Protein AF-A0AAE3JHX5-F1 (afdb_monomer)

Foldseek 3Di:
DPVVVVVVVVVVVVVVVVVVVVVVVPDPPPPPPPVPVVPPPDDVLLVLLVLVLVCLVVLNQQLGADADPVQKGKHQAAFQAELQPRHGDAFVLRRQVVSVCVVLVHPFSYKYAQVSLVVLVKGFAPPFDWRWDWDQDPVVRDIDITTIGGLVRIDPSVSGDDDDDQAADQLDEQEDQALDQLLSLLSVVLSNNNSYMYMYGPVSSVSNSVNSSVQSVVCVVVVNSCVSVVSRVSSRVNSVVSNVVVVVVVVVVVVLVVLLVVQVVPDFAADPPPRHTDDDPLRVQLSSLCSQVVDPDSFWDFPVSCVVVVKDFAPPDDDFDWDDDPNDTTTTDGPVRIDDDPPCSPSPPPPPPPPPPPVVVVPD

Radius of gyration: 35.7 Å; Cα contacts (8 Å, |Δi|>4): 451; chains: 1; bounding box: 68×38×143 Å

InterPro domains:
  IPR013610 ArdC, N-terminal ssDNA binding domain [PF08401] (45-143)

Organism: NCBI:txid156

pLDDT: mean 74.52, std 21.59, range [28.73, 98.25]

Nearest PDB structures (foldseek):
  6i89-assembly1_A  TM=5.828E-01  e=3.706E-07  Escherich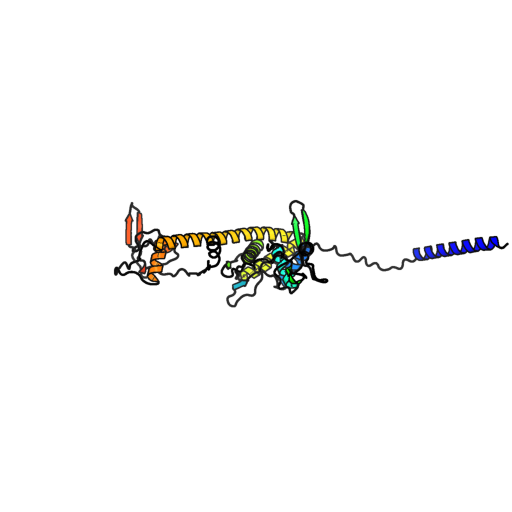ia coli
  6sna-assembly6_K  TM=6.132E-01  e=2.680E-06  Escherichia coli
  6sna-assembly5_J  TM=5.173E-01  e=2.836E-06  Escherichia coli
  7tm6-assembly1_A  TM=2.201E-01  e=2.732E-01  Klebsiella pneumoniae subsp. pneumoniae HS11286
  8umk-assembly1_A  TM=2.034E-01  e=3.287E+00  Zea mays

Structure (mmCIF, N/CA/C/O backbone):
data_AF-A0AAE3JHX5-F1
#
_entry.id   AF-A0AAE3JHX5-F1
#
loop_
_atom_site.group_PDB
_atom_site.id
_atom_site.type_symbol
_atom_site.label_atom_id
_atom_site.label_alt_id
_atom_site.label_comp_id
_atom_site.label_asym_id
_atom_site.label_entity_id
_atom_site.label_seq_id
_atom_site.pdbx_PDB_ins_code
_atom_site.Cartn_x
_atom_site.Cartn_y
_atom_site.Cartn_z
_atom_site.occupancy
_atom_site.B_iso_or_equiv
_atom_site.auth_seq_id
_atom_site.auth_comp_id
_atom_site.auth_asym_id
_atom_site.auth_atom_id
_atom_site.pdbx_PDB_model_num
ATOM 1 N N . MET A 1 1 ? 37.441 6.033 -86.507 1.00 54.47 1 MET A N 1
ATOM 2 C CA . MET A 1 1 ? 36.003 5.704 -86.366 1.00 54.47 1 MET A CA 1
ATOM 3 C C . MET A 1 1 ? 35.659 5.004 -85.044 1.00 54.47 1 MET A C 1
ATOM 5 O O . MET A 1 1 ? 34.507 5.068 -84.647 1.00 54.47 1 MET A O 1
ATOM 9 N N . GLU A 1 2 ? 36.609 4.416 -84.304 1.00 55.25 2 GLU A N 1
ATOM 10 C CA . GLU A 1 2 ? 36.297 3.637 -83.085 1.00 55.25 2 GLU A CA 1
ATOM 11 C C . GLU A 1 2 ? 36.100 4.455 -81.791 1.00 55.25 2 GLU A C 1
ATOM 13 O O . GLU A 1 2 ? 35.325 4.050 -80.929 1.00 55.25 2 GLU A O 1
ATOM 18 N N . GLN A 1 3 ? 36.706 5.642 -81.651 1.00 51.88 3 GLN A N 1
ATOM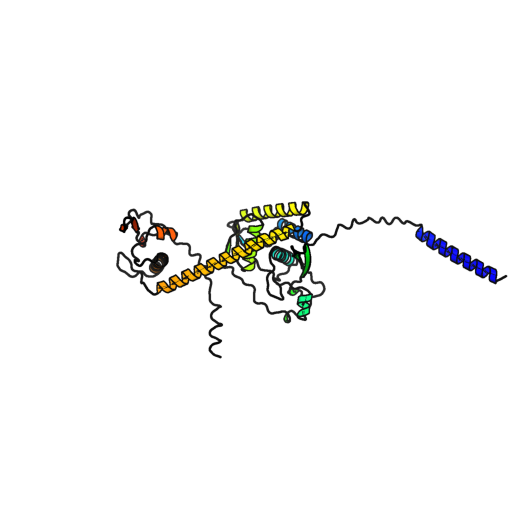 19 C CA . GLN A 1 3 ? 36.529 6.473 -80.442 1.00 51.88 3 GLN A CA 1
ATOM 20 C C . GLN A 1 3 ? 35.147 7.148 -80.349 1.00 51.88 3 GLN A C 1
ATOM 22 O O . GLN A 1 3 ? 34.646 7.378 -79.249 1.00 51.88 3 GLN A O 1
ATOM 27 N N . GLY A 1 4 ? 34.498 7.415 -81.489 1.00 51.00 4 GLY A N 1
ATOM 28 C CA . GLY A 1 4 ? 33.145 7.985 -81.530 1.00 51.00 4 GLY A CA 1
ATOM 29 C C . GLY A 1 4 ? 32.074 7.008 -81.034 1.00 51.00 4 GLY A C 1
ATOM 30 O O . GLY A 1 4 ? 31.177 7.405 -80.295 1.00 51.00 4 GLY A O 1
ATOM 31 N N . ASN A 1 5 ? 32.224 5.716 -81.351 1.00 57.44 5 ASN A N 1
ATOM 32 C CA . ASN A 1 5 ? 31.309 4.669 -80.887 1.00 57.44 5 ASN A CA 1
ATOM 33 C C . ASN A 1 5 ? 31.416 4.423 -79.376 1.00 57.44 5 ASN A C 1
ATOM 35 O O . ASN A 1 5 ? 30.407 4.160 -78.729 1.00 57.44 5 ASN A O 1
ATOM 39 N N . TYR A 1 6 ? 32.608 4.556 -78.786 1.00 64.69 6 TYR A N 1
ATOM 40 C CA . TYR A 1 6 ? 32.783 4.375 -77.343 1.00 64.69 6 TYR A CA 1
ATOM 41 C C . TYR A 1 6 ? 32.082 5.470 -76.524 1.00 64.69 6 TYR A C 1
ATOM 43 O O . TYR A 1 6 ? 31.374 5.174 -75.561 1.00 64.69 6 TYR A O 1
ATOM 51 N N . LEU A 1 7 ? 32.226 6.736 -76.930 1.00 62.69 7 LEU A N 1
ATOM 52 C CA . LEU A 1 7 ? 31.576 7.860 -76.249 1.00 62.69 7 LEU A CA 1
ATOM 53 C C . LEU A 1 7 ? 30.054 7.840 -76.431 1.00 62.69 7 LEU A C 1
ATOM 55 O O . LEU A 1 7 ? 29.326 8.124 -75.481 1.00 62.69 7 LEU A O 1
ATOM 59 N N . PHE A 1 8 ? 29.573 7.439 -77.611 1.00 67.88 8 PHE A N 1
ATOM 60 C CA . PHE A 1 8 ? 28.143 7.287 -77.874 1.00 67.88 8 PHE A CA 1
ATOM 61 C C . PHE A 1 8 ? 27.517 6.173 -77.021 1.00 67.88 8 PHE A C 1
ATOM 63 O O . PHE A 1 8 ? 26.496 6.395 -76.374 1.00 67.88 8 PHE A O 1
ATOM 70 N N . ASN A 1 9 ? 28.173 5.012 -76.928 1.00 70.94 9 ASN A N 1
ATOM 71 C CA . ASN A 1 9 ? 27.688 3.892 -76.117 1.00 70.94 9 ASN A CA 1
ATOM 72 C C . ASN A 1 9 ? 27.729 4.195 -74.611 1.00 70.94 9 ASN A C 1
ATOM 74 O O . ASN A 1 9 ? 26.821 3.800 -73.880 1.00 70.94 9 ASN A O 1
ATOM 78 N N . LYS A 1 10 ? 28.732 4.949 -74.139 1.00 74.19 10 LYS A N 1
ATOM 79 C CA . LYS A 1 10 ? 28.802 5.388 -72.737 1.00 74.19 10 LYS A CA 1
ATOM 80 C C . LYS A 1 10 ? 27.677 6.370 -72.387 1.00 74.19 10 LYS A C 1
ATOM 82 O O . LYS A 1 10 ? 27.050 6.224 -71.340 1.00 74.19 10 LYS A O 1
ATOM 87 N N . ALA A 1 11 ? 27.383 7.319 -73.277 1.00 71.06 11 ALA A N 1
ATOM 88 C CA . ALA A 1 11 ? 26.278 8.259 -73.098 1.00 71.06 11 ALA A CA 1
ATOM 89 C C . ALA A 1 11 ? 24.904 7.562 -73.139 1.00 71.06 11 ALA A C 1
ATOM 91 O O . ALA A 1 11 ? 23.997 7.946 -72.400 1.00 71.06 11 ALA A O 1
ATOM 92 N N . LEU A 1 12 ? 24.753 6.514 -73.959 1.00 74.56 12 LEU A N 1
ATOM 93 C CA . LEU A 1 12 ? 23.534 5.704 -73.993 1.00 74.56 12 LEU A CA 1
ATOM 94 C C . LEU A 1 12 ? 23.319 4.954 -72.669 1.00 74.56 12 LEU A C 1
ATOM 96 O O . LEU A 1 12 ? 22.232 5.024 -72.104 1.00 74.56 12 LEU A O 1
ATOM 100 N N . ALA A 1 13 ? 24.368 4.324 -72.133 1.00 74.19 13 ALA A N 1
ATOM 101 C CA . ALA A 1 13 ? 24.304 3.584 -70.872 1.00 74.19 13 ALA A CA 1
ATOM 102 C C . ALA A 1 13 ? 24.023 4.490 -69.655 1.00 74.19 13 ALA A C 1
ATOM 104 O O . ALA A 1 13 ? 23.278 4.115 -68.749 1.00 74.19 13 ALA A O 1
ATOM 105 N N . GLU A 1 14 ? 24.580 5.706 -69.628 1.00 72.50 14 GLU A N 1
ATOM 106 C CA . GLU A 1 14 ? 24.270 6.691 -68.581 1.00 72.50 14 GLU A CA 1
ATOM 107 C C . GLU A 1 14 ? 22.832 7.215 -68.691 1.00 72.50 14 GLU A C 1
ATOM 109 O O . GLU A 1 14 ? 22.164 7.380 -67.669 1.00 72.50 14 GLU A O 1
ATOM 114 N N . ARG A 1 15 ? 22.316 7.409 -69.913 1.00 73.75 15 ARG A N 1
ATOM 115 C CA . ARG A 1 15 ? 20.915 7.786 -70.147 1.00 73.75 15 ARG A CA 1
ATOM 116 C C . ARG A 1 15 ? 19.947 6.680 -69.732 1.00 73.75 15 ARG A C 1
ATOM 118 O O . ARG A 1 15 ? 18.915 6.988 -69.140 1.00 73.75 15 ARG A O 1
ATOM 125 N N . GLU A 1 16 ? 20.267 5.420 -70.011 1.00 74.81 16 GLU A N 1
ATOM 126 C CA . GLU A 1 16 ? 19.459 4.275 -69.582 1.00 74.81 16 GLU A CA 1
ATOM 127 C C . GLU A 1 16 ? 19.427 4.159 -68.056 1.00 74.81 16 GLU A C 1
ATOM 129 O O . GLU A 1 16 ? 18.335 4.096 -67.498 1.00 74.81 16 GLU A O 1
ATOM 134 N N . ARG A 1 17 ? 20.570 4.306 -67.365 1.00 68.44 17 ARG A N 1
ATOM 135 C CA . ARG A 1 17 ? 20.604 4.393 -65.891 1.00 68.44 17 ARG A CA 1
ATOM 136 C C . ARG A 1 17 ? 19.765 5.544 -65.343 1.00 68.44 17 ARG A C 1
ATOM 138 O O . ARG A 1 17 ? 19.066 5.375 -64.349 1.00 68.44 17 ARG A O 1
ATOM 145 N N . TYR A 1 18 ? 19.817 6.716 -65.974 1.00 64.56 18 TYR A N 1
ATOM 146 C CA . TYR A 1 18 ? 19.025 7.869 -65.537 1.00 64.56 18 TYR A CA 1
ATOM 147 C C . TYR A 1 18 ? 17.519 7.634 -65.722 1.00 64.56 18 TYR A C 1
ATOM 149 O O . TYR A 1 18 ? 16.716 8.053 -64.890 1.00 64.56 18 TYR A O 1
ATOM 157 N N . LEU A 1 19 ? 17.127 6.941 -66.795 1.00 67.00 19 LEU A N 1
ATOM 158 C CA . LEU A 1 19 ? 15.738 6.563 -67.057 1.00 67.00 19 LEU A CA 1
ATOM 159 C C . LEU A 1 19 ? 15.248 5.444 -66.128 1.00 67.00 19 LEU A C 1
ATOM 161 O O . LEU A 1 19 ? 14.070 5.436 -65.783 1.00 67.00 19 LEU A O 1
ATOM 165 N N . GLU A 1 20 ? 16.128 4.544 -65.695 1.00 63.16 20 GLU A N 1
ATOM 166 C CA . GLU A 1 20 ? 15.838 3.500 -64.705 1.00 63.16 20 GLU A CA 1
ATOM 167 C C . GLU A 1 20 ? 15.611 4.112 -63.313 1.00 63.16 20 GLU A C 1
ATOM 169 O O . GLU A 1 20 ? 14.569 3.885 -62.705 1.00 63.16 20 GLU A O 1
ATOM 174 N N . ILE A 1 21 ? 16.479 5.043 -62.895 1.00 60.50 21 ILE A N 1
ATOM 175 C CA . ILE A 1 21 ? 16.309 5.832 -61.661 1.00 60.50 21 ILE A CA 1
ATOM 176 C C . ILE A 1 21 ? 15.019 6.672 -61.712 1.00 60.50 21 ILE A C 1
ATOM 178 O O . ILE A 1 21 ? 14.304 6.789 -60.718 1.00 60.50 21 ILE A O 1
ATOM 182 N N . GLN A 1 22 ? 14.671 7.243 -62.873 1.00 54.22 22 GLN A N 1
ATOM 183 C CA . GLN A 1 22 ? 13.410 7.974 -63.036 1.00 54.22 22 GLN A CA 1
ATOM 184 C C . GLN A 1 22 ? 12.169 7.072 -63.077 1.00 54.22 22 GLN A C 1
ATOM 186 O O . GLN A 1 22 ? 11.092 7.540 -62.707 1.00 54.22 22 GLN A O 1
ATOM 191 N N . LYS A 1 23 ? 12.288 5.810 -63.509 1.00 54.84 23 LYS A N 1
ATOM 192 C CA . LYS A 1 23 ? 11.202 4.820 -63.431 1.00 54.84 23 LYS A CA 1
ATOM 193 C C . LYS A 1 23 ? 10.969 4.364 -61.991 1.00 54.84 23 LYS A C 1
ATOM 195 O O . LYS A 1 23 ? 9.809 4.284 -61.592 1.00 54.84 23 LYS A O 1
ATOM 200 N N . ASP A 1 24 ? 12.028 4.197 -61.201 1.00 49.16 24 ASP A N 1
ATOM 201 C CA . ASP A 1 24 ? 11.925 3.905 -59.763 1.00 49.16 24 ASP A CA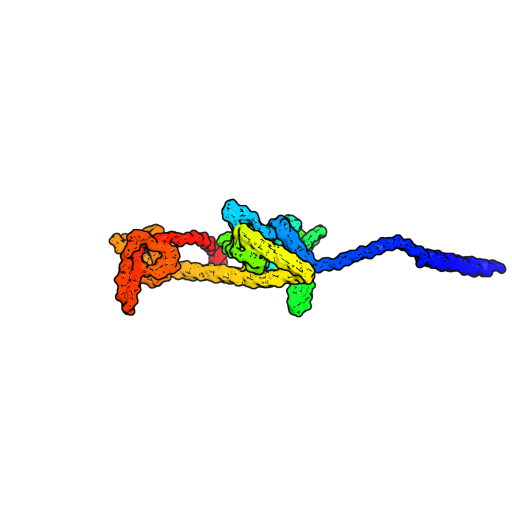 1
ATOM 202 C C . ASP A 1 24 ? 11.344 5.087 -58.965 1.00 49.16 24 ASP A C 1
ATOM 204 O O . ASP A 1 24 ? 10.602 4.889 -58.008 1.00 49.16 24 ASP A O 1
ATOM 208 N N . LEU A 1 25 ? 11.583 6.329 -59.406 1.00 49.00 25 LEU A N 1
ATOM 209 C CA . LEU A 1 25 ? 10.979 7.538 -58.822 1.00 49.00 25 LEU A CA 1
ATOM 210 C C . LEU A 1 25 ? 9.526 7.804 -59.273 1.00 49.00 25 LEU A C 1
ATOM 212 O O . LEU A 1 25 ? 8.850 8.638 -58.672 1.00 49.00 25 LEU A O 1
ATOM 216 N N . LYS A 1 26 ? 9.033 7.134 -60.327 1.00 46.81 26 LYS A N 1
ATOM 217 C CA . LYS A 1 26 ? 7.686 7.339 -60.908 1.00 46.81 26 LYS A CA 1
ATOM 218 C C . LYS A 1 26 ? 6.732 6.163 -60.734 1.00 46.81 26 LYS A C 1
ATOM 220 O O . LYS A 1 26 ? 5.643 6.194 -61.306 1.00 46.81 26 LYS A O 1
ATOM 225 N N . ASN A 1 27 ? 7.091 5.169 -59.929 1.00 36.44 27 ASN A N 1
ATOM 226 C CA . ASN A 1 27 ? 6.173 4.111 -59.539 1.00 36.44 27 ASN A CA 1
ATOM 227 C C . ASN A 1 27 ? 5.669 4.388 -58.113 1.00 36.44 27 ASN A C 1
ATOM 229 O O . ASN A 1 27 ? 6.259 3.899 -57.149 1.00 36.44 27 ASN A O 1
ATOM 233 N N . PRO A 1 28 ? 4.584 5.166 -57.928 1.00 41.12 28 PRO A N 1
ATOM 234 C CA . PRO A 1 28 ? 3.843 5.116 -56.689 1.00 41.12 28 PRO A CA 1
ATOM 235 C C . PRO A 1 28 ? 3.117 3.771 -56.693 1.00 41.12 28 PRO A C 1
ATOM 237 O O . PRO A 1 28 ? 1.928 3.683 -56.997 1.00 41.12 28 PRO A O 1
ATOM 240 N N . GLN A 1 29 ? 3.829 2.695 -56.349 1.00 37.09 29 GLN A N 1
ATOM 241 C CA . GLN A 1 29 ? 3.147 1.636 -55.635 1.00 37.09 29 GLN A CA 1
ATOM 242 C C . GLN A 1 29 ? 2.580 2.322 -54.400 1.00 37.09 29 GLN A C 1
ATOM 244 O O . GLN A 1 29 ? 3.305 2.688 -53.474 1.00 37.09 29 GLN A O 1
ATOM 249 N N . GLN A 1 30 ? 1.270 2.555 -54.460 1.00 39.72 30 GLN A N 1
ATOM 250 C CA . GLN A 1 30 ? 0.387 2.642 -53.318 1.00 39.72 30 GLN A CA 1
ATOM 251 C C . GLN A 1 30 ? 0.648 1.398 -52.468 1.00 39.72 30 GLN A C 1
ATOM 253 O O . GLN A 1 30 ? -0.088 0.419 -52.483 1.00 39.72 30 GLN A O 1
ATOM 258 N N . THR A 1 31 ? 1.742 1.432 -51.718 1.00 33.44 31 THR A N 1
ATOM 259 C CA . THR A 1 31 ? 1.709 0.880 -50.387 1.00 33.44 31 THR A CA 1
ATOM 260 C C . THR A 1 31 ? 0.681 1.778 -49.735 1.00 33.44 31 THR A C 1
ATOM 262 O O . THR A 1 31 ? 0.931 2.972 -49.561 1.00 33.44 31 THR A O 1
ATOM 265 N N . GLU A 1 32 ? -0.519 1.257 -49.496 1.00 36.47 32 GLU A N 1
ATOM 266 C CA . GLU A 1 32 ? -1.343 1.781 -48.425 1.00 36.47 32 GLU A CA 1
ATOM 267 C C . GLU A 1 32 ? -0.440 1.769 -47.191 1.00 36.47 32 GLU A C 1
ATOM 269 O O . GLU A 1 32 ? -0.365 0.797 -46.440 1.00 36.47 32 GLU A O 1
ATOM 274 N N . VAL A 1 33 ? 0.292 2.863 -46.988 1.00 35.53 33 VAL A N 1
ATOM 275 C CA . VAL A 1 33 ? 0.613 3.324 -45.662 1.00 35.53 33 VAL A CA 1
ATOM 276 C C . VAL A 1 33 ? -0.776 3.606 -45.119 1.00 35.53 33 VAL A C 1
ATOM 278 O O . VAL A 1 33 ? -1.310 4.704 -45.233 1.00 35.53 33 VAL A O 1
ATOM 281 N N . LYS A 1 34 ? -1.409 2.562 -44.566 1.00 36.16 34 LYS A N 1
ATOM 282 C CA . LYS A 1 34 ? -2.163 2.758 -43.347 1.00 36.16 34 LYS A CA 1
ATOM 283 C C . LYS A 1 34 ? -1.161 3.506 -42.494 1.00 36.16 34 LYS A C 1
ATOM 285 O O . LYS A 1 34 ? -0.225 2.898 -41.977 1.00 36.16 34 LYS A O 1
ATOM 290 N N . GLU A 1 35 ? -1.278 4.831 -42.475 1.00 36.53 35 GLU A N 1
ATOM 291 C CA . GLU A 1 35 ? -0.840 5.614 -41.347 1.00 36.53 35 GLU A CA 1
ATOM 292 C C . GLU A 1 35 ? -1.544 4.908 -40.200 1.00 36.53 35 GLU A C 1
ATOM 294 O O . GLU A 1 35 ? -2.733 5.096 -39.945 1.00 36.53 35 GLU A O 1
ATOM 299 N N . ALA A 1 36 ? -0.845 3.935 -39.611 1.00 39.62 36 ALA A N 1
ATOM 300 C CA . ALA A 1 36 ? -1.126 3.516 -38.276 1.00 39.62 36 ALA A CA 1
ATOM 301 C C . ALA A 1 36 ? -0.999 4.841 -37.553 1.00 39.62 36 ALA A C 1
ATOM 303 O O . ALA A 1 36 ? 0.105 5.363 -37.405 1.00 39.62 36 ALA A O 1
ATOM 304 N N . ILE A 1 37 ? -2.151 5.452 -37.274 1.00 41.59 37 ILE A N 1
ATOM 305 C CA . ILE A 1 37 ? -2.280 6.500 -36.288 1.00 41.59 37 ILE A CA 1
ATOM 306 C C . ILE A 1 37 ? -1.663 5.833 -35.072 1.00 41.59 37 ILE A C 1
ATOM 308 O O . ILE A 1 37 ? -2.293 4.978 -34.449 1.00 41.59 37 ILE A O 1
ATOM 312 N N . GLU A 1 38 ? -0.365 6.059 -34.879 1.00 42.44 38 GLU A N 1
ATOM 313 C CA . GLU A 1 38 ? 0.401 5.431 -33.828 1.00 42.44 38 GLU A CA 1
ATOM 314 C C . GLU A 1 38 ? -0.250 6.003 -32.583 1.00 42.44 38 GLU A C 1
ATOM 316 O O . GLU A 1 38 ? -0.129 7.203 -32.314 1.00 42.44 38 GLU A O 1
ATOM 321 N N . GLU A 1 39 ? -1.101 5.197 -31.937 1.00 52.62 39 GLU A N 1
ATOM 322 C CA . GLU A 1 39 ? -1.855 5.669 -30.789 1.00 52.62 39 GLU A CA 1
ATOM 323 C C . GLU A 1 39 ? -0.843 6.318 -29.848 1.00 52.62 39 GLU A C 1
ATOM 325 O O . GLU A 1 39 ? 0.184 5.694 -29.542 1.00 52.62 39 GLU A O 1
ATOM 330 N N . PRO A 1 40 ? -1.066 7.579 -29.437 1.00 65.94 40 PRO A N 1
ATOM 331 C CA . PRO A 1 40 ? -0.080 8.310 -28.668 1.00 65.94 40 PRO A CA 1
ATOM 332 C C . PRO A 1 40 ? 0.318 7.456 -27.470 1.00 65.94 40 PRO A C 1
ATOM 334 O O . PRO A 1 40 ? -0.535 7.032 -26.685 1.00 65.94 40 PRO A O 1
ATOM 337 N N . LYS A 1 41 ? 1.619 7.154 -27.371 1.00 81.38 41 LYS A N 1
ATOM 338 C CA . LYS A 1 41 ? 2.151 6.231 -26.369 1.00 81.38 41 LYS A CA 1
ATOM 339 C C . LYS A 1 41 ? 1.643 6.638 -24.990 1.00 81.38 41 LYS A C 1
ATOM 341 O O . LYS A 1 41 ? 1.991 7.707 -24.485 1.00 81.38 41 LYS A O 1
ATOM 346 N N . LYS A 1 42 ? 0.823 5.774 -24.386 1.00 87.00 42 LYS A N 1
ATOM 347 C CA . LYS A 1 42 ? 0.187 6.044 -23.093 1.00 87.00 42 LYS A CA 1
ATOM 348 C C . LYS A 1 42 ? 1.237 6.414 -22.051 1.00 87.00 42 LYS A C 1
ATOM 350 O O . LYS A 1 42 ? 2.265 5.743 -21.913 1.00 87.00 42 LYS A O 1
ATOM 355 N N . SER A 1 43 ? 0.962 7.473 -21.291 1.00 88.38 43 SER A N 1
ATOM 356 C CA . SER A 1 43 ? 1.818 7.848 -20.164 1.00 88.38 43 SER A CA 1
ATOM 357 C C . SER A 1 43 ? 1.800 6.749 -19.098 1.00 88.38 43 SER A C 1
ATOM 359 O O . SER A 1 43 ? 0.813 6.028 -18.948 1.00 88.38 43 SER A O 1
ATOM 361 N N . TYR A 1 44 ? 2.857 6.631 -18.292 1.00 89.44 44 TYR A N 1
ATOM 362 C CA . TYR A 1 44 ? 2.846 5.665 -17.188 1.00 89.44 44 TYR A CA 1
ATOM 363 C C . TYR A 1 44 ? 1.724 5.932 -16.180 1.00 89.44 44 TYR A C 1
ATOM 365 O O . TYR A 1 44 ? 1.167 4.981 -15.647 1.00 89.44 44 TYR A O 1
ATOM 373 N N . ASN A 1 45 ? 1.340 7.194 -15.976 1.00 88.62 45 ASN A N 1
ATOM 374 C CA . ASN A 1 45 ? 0.229 7.545 -15.088 1.00 88.62 45 ASN A CA 1
ATOM 375 C C . ASN A 1 45 ? -1.106 7.035 -15.644 1.00 88.62 45 ASN A C 1
ATOM 377 O O . ASN A 1 45 ? -1.939 6.524 -14.895 1.00 88.62 45 ASN A O 1
ATOM 381 N N . GLN A 1 46 ? -1.285 7.123 -16.965 1.00 92.12 46 GLN A N 1
ATOM 382 C CA . GLN A 1 46 ? -2.433 6.540 -17.652 1.00 92.12 46 GLN A CA 1
ATOM 383 C C . GLN A 1 46 ? -2.438 5.016 -17.481 1.00 92.12 46 GLN A C 1
ATOM 385 O O . GLN A 1 46 ? -3.431 4.459 -17.024 1.00 92.12 46 GLN A O 1
ATOM 390 N N . LEU A 1 47 ? -1.304 4.350 -17.731 1.00 92.75 47 LEU A N 1
ATOM 391 C CA . LEU A 1 47 ? -1.168 2.899 -17.556 1.00 92.75 47 LEU A CA 1
ATOM 392 C C . LEU A 1 47 ? -1.413 2.449 -16.106 1.00 92.75 47 LEU A C 1
ATOM 394 O O . LEU A 1 47 ? -2.011 1.403 -15.872 1.00 92.75 47 LEU A O 1
ATOM 398 N N . HIS A 1 48 ? -0.961 3.219 -15.115 1.00 93.31 48 HIS A N 1
ATOM 399 C CA . HIS A 1 48 ? -1.214 2.933 -13.700 1.00 93.31 48 HIS A CA 1
ATOM 400 C C . HIS A 1 48 ? -2.686 3.114 -13.334 1.00 93.31 48 HIS A C 1
ATOM 402 O O . HIS A 1 48 ? -3.225 2.285 -12.606 1.00 93.31 48 HIS A O 1
ATOM 408 N N . THR A 1 49 ? -3.342 4.149 -13.862 1.00 93.69 49 THR A N 1
ATOM 409 C CA . THR A 1 49 ? -4.781 4.376 -13.662 1.00 93.69 49 THR A CA 1
ATOM 410 C C . THR A 1 49 ? -5.598 3.234 -14.266 1.00 93.69 49 THR A C 1
ATOM 412 O O . THR A 1 49 ? -6.439 2.656 -13.580 1.00 93.69 49 THR A O 1
ATOM 415 N N . GLU A 1 50 ? -5.294 2.841 -15.507 1.00 94.94 50 GLU A N 1
ATOM 416 C CA . GLU A 1 50 ? -5.910 1.688 -16.177 1.00 94.94 50 GLU A CA 1
ATOM 417 C C . GLU A 1 50 ? -5.720 0.402 -15.376 1.00 94.94 50 GLU A C 1
ATOM 419 O O . GLU A 1 50 ? -6.667 -0.361 -15.199 1.00 94.94 50 GLU A O 1
ATOM 424 N N . ARG A 1 51 ? -4.515 0.182 -14.839 1.00 94.81 51 ARG A N 1
ATOM 425 C CA . ARG A 1 51 ? -4.209 -1.007 -14.041 1.00 94.81 51 ARG A CA 1
ATOM 426 C C . ARG A 1 51 ? -4.995 -1.040 -12.730 1.00 94.81 51 ARG A C 1
ATOM 428 O O . ARG A 1 51 ? -5.529 -2.086 -12.372 1.00 94.81 51 ARG A O 1
ATOM 435 N N . ILE A 1 52 ? -5.123 0.091 -12.033 1.00 95.25 52 ILE A N 1
ATOM 436 C CA . ILE A 1 52 ? -5.949 0.160 -10.819 1.00 95.25 52 ILE A CA 1
ATOM 437 C C . ILE A 1 52 ? -7.411 -0.120 -11.176 1.00 95.25 52 ILE A C 1
ATOM 439 O O . ILE A 1 52 ? -8.016 -0.999 -10.568 1.00 95.25 52 ILE A O 1
ATOM 443 N N . LEU A 1 53 ? -7.958 0.542 -12.199 1.00 95.69 53 LEU A N 1
ATOM 444 C CA . LEU A 1 53 ? -9.328 0.307 -12.667 1.00 95.69 53 LEU A CA 1
ATOM 445 C C . LEU A 1 53 ? -9.570 -1.161 -13.053 1.00 95.69 53 LEU A C 1
ATOM 447 O O . LEU A 1 53 ? -10.603 -1.726 -12.696 1.00 95.69 53 LEU A O 1
ATOM 451 N N . ALA A 1 54 ? -8.620 -1.798 -13.740 1.00 95.69 54 ALA A N 1
ATOM 452 C CA . ALA A 1 54 ? -8.691 -3.218 -14.069 1.00 95.69 54 ALA A CA 1
ATOM 453 C C . ALA A 1 54 ? -8.723 -4.087 -12.802 1.00 95.69 54 ALA A C 1
ATOM 455 O O . ALA A 1 54 ? -9.594 -4.945 -12.685 1.00 95.69 54 ALA A O 1
ATOM 456 N N . SER A 1 55 ? -7.855 -3.802 -11.823 1.00 95.00 55 SER A N 1
ATOM 457 C CA . SER A 1 55 ? -7.791 -4.543 -10.555 1.00 95.00 55 SER A CA 1
ATOM 458 C C . SER A 1 55 ? -9.057 -4.413 -9.697 1.00 95.00 55 SER A C 1
ATOM 460 O O . SER A 1 55 ? -9.402 -5.340 -8.963 1.00 95.00 55 SER A O 1
ATOM 462 N N . LEU A 1 56 ? -9.774 -3.285 -9.806 1.00 94.56 56 LEU A N 1
ATOM 463 C CA . LEU A 1 56 ? -11.086 -3.101 -9.178 1.00 94.56 56 LEU A CA 1
ATOM 464 C C . LEU A 1 56 ? -12.139 -3.995 -9.839 1.00 94.56 56 LEU A C 1
ATOM 466 O O . LEU A 1 56 ? -12.892 -4.666 -9.139 1.00 94.56 56 LEU A O 1
ATOM 470 N N . LYS A 1 57 ? -12.169 -4.052 -11.177 1.00 92.38 57 LYS A N 1
ATOM 471 C CA . LYS A 1 57 ? -13.137 -4.867 -11.931 1.00 92.38 57 LYS A CA 1
ATOM 472 C C . LYS A 1 57 ? -12.950 -6.366 -11.717 1.00 92.38 57 LYS A C 1
ATOM 474 O O . LYS A 1 57 ? -13.932 -7.093 -11.636 1.00 92.38 57 LYS A O 1
ATOM 479 N N . SER A 1 58 ? -11.706 -6.829 -11.627 1.00 90.25 58 SER A N 1
ATOM 480 C CA . SER A 1 58 ? -11.385 -8.233 -11.350 1.00 90.25 58 SER A CA 1
ATOM 481 C C . SER A 1 58 ? -11.411 -8.586 -9.861 1.00 90.25 58 SER A C 1
ATOM 483 O O . SER A 1 58 ? -11.076 -9.716 -9.511 1.00 90.25 58 SER A O 1
ATOM 485 N N . SER A 1 59 ? -11.745 -7.634 -8.977 1.00 87.19 59 SER A N 1
ATOM 486 C CA . SER A 1 59 ? -11.672 -7.787 -7.515 1.00 87.19 59 SER A CA 1
ATOM 487 C C . SER A 1 59 ? -10.318 -8.326 -7.026 1.00 87.19 59 SER A C 1
ATOM 489 O O . SER A 1 59 ? -10.243 -9.027 -6.019 1.00 87.19 59 SER A O 1
ATOM 491 N N . SER A 1 60 ? -9.239 -8.012 -7.749 1.00 89.81 60 SER A N 1
ATOM 492 C CA . SER A 1 60 ? -7.878 -8.479 -7.461 1.00 89.81 60 SER A CA 1
ATOM 493 C C . SER A 1 60 ? -6.997 -7.399 -6.839 1.00 89.81 60 SER A C 1
ATOM 495 O O . SER A 1 60 ? -5.819 -7.645 -6.589 1.00 89.81 60 SER A O 1
ATOM 497 N N . ALA A 1 61 ? -7.538 -6.198 -6.615 1.00 93.75 61 ALA A N 1
ATOM 498 C CA . ALA A 1 61 ? -6.833 -5.129 -5.925 1.00 93.75 61 ALA A CA 1
ATOM 499 C C . ALA A 1 61 ? -6.470 -5.551 -4.485 1.00 93.75 61 ALA A C 1
ATOM 501 O O . ALA A 1 61 ? -7.305 -6.120 -3.783 1.00 93.75 61 ALA A O 1
ATOM 502 N N . PRO A 1 62 ? -5.262 -5.224 -3.993 1.00 93.50 62 PRO A N 1
ATOM 503 C CA . PRO A 1 62 ? -4.733 -5.766 -2.735 1.00 93.50 62 PRO A CA 1
ATOM 504 C C . PRO A 1 62 ? -5.446 -5.230 -1.480 1.00 93.50 62 PRO A C 1
ATOM 506 O O . PRO A 1 62 ? -5.284 -5.763 -0.385 1.00 93.50 62 PRO A O 1
ATOM 509 N N . PHE A 1 63 ? -6.241 -4.172 -1.641 1.00 94.75 63 PHE A N 1
ATOM 510 C CA . PHE A 1 63 ? -7.049 -3.535 -0.601 1.00 94.75 63 PHE A CA 1
ATOM 511 C C . PHE A 1 63 ? -8.526 -3.971 -0.626 1.00 94.75 63 PHE A C 1
ATOM 513 O O . PHE A 1 63 ? -9.338 -3.430 0.130 1.00 94.75 63 PHE A O 1
ATOM 520 N N . LEU A 1 64 ? -8.875 -4.929 -1.492 1.00 94.06 64 LEU A N 1
ATOM 521 C CA . LEU A 1 64 ? -10.175 -5.591 -1.530 1.00 94.06 64 LEU A CA 1
ATOM 522 C C . LEU A 1 64 ? -10.029 -7.010 -0.973 1.00 94.06 64 LEU A C 1
ATOM 524 O O . LEU A 1 64 ? -9.057 -7.708 -1.260 1.00 94.06 64 LEU A O 1
ATOM 528 N N . GLY A 1 65 ? -10.987 -7.432 -0.153 1.00 90.56 65 GLY A N 1
ATOM 529 C CA . GLY A 1 65 ? -10.984 -8.743 0.487 1.00 90.56 65 GLY A CA 1
ATOM 530 C C . GLY A 1 65 ? -12.295 -9.485 0.293 1.00 90.56 65 GLY A C 1
ATOM 531 O O . GLY A 1 65 ? -13.316 -8.903 -0.061 1.00 90.56 65 GLY A O 1
ATOM 532 N N . GLN A 1 66 ? -12.264 -10.789 0.550 1.00 86.81 66 GLN A N 1
ATOM 533 C CA . GLN A 1 66 ? -13.473 -11.603 0.567 1.00 86.81 66 GLN A CA 1
ATOM 534 C C . GLN A 1 66 ? -14.132 -11.516 1.952 1.00 86.81 66 GLN A C 1
ATOM 536 O O . GLN A 1 66 ? -13.426 -11.601 2.963 1.00 86.81 66 GLN A O 1
ATOM 541 N N . PRO A 1 67 ? -15.463 -11.350 2.031 1.00 82.25 67 PRO A N 1
ATOM 542 C CA . PRO A 1 67 ? -16.162 -11.312 3.306 1.00 82.25 67 PRO A CA 1
ATOM 543 C C . PRO A 1 67 ? -16.072 -12.665 4.016 1.00 82.25 67 PRO A C 1
ATOM 545 O O . PRO A 1 67 ? -16.309 -13.720 3.426 1.00 82.25 67 PRO A O 1
ATOM 548 N N . ALA A 1 68 ? -15.761 -12.633 5.310 1.00 77.56 68 ALA A N 1
ATOM 549 C CA . ALA A 1 68 ? -15.920 -13.789 6.180 1.00 77.56 68 ALA A CA 1
ATOM 550 C C . ALA A 1 68 ? -17.415 -14.062 6.449 1.00 77.56 68 ALA A C 1
ATOM 552 O O . ALA A 1 68 ? -18.289 -13.253 6.126 1.00 77.56 68 ALA A O 1
ATOM 553 N N . LYS A 1 69 ? -17.724 -15.204 7.082 1.00 68.62 69 LYS A N 1
ATOM 554 C CA . LYS A 1 69 ? -19.106 -15.655 7.366 1.00 68.62 69 LYS A CA 1
ATOM 555 C C . LYS A 1 69 ? -19.975 -14.622 8.110 1.00 68.62 69 LYS A C 1
ATOM 557 O O . LYS A 1 69 ? -21.193 -14.691 8.035 1.00 68.62 69 LYS A O 1
ATOM 562 N N . ASN A 1 70 ? -19.358 -13.684 8.821 1.00 65.81 70 ASN A N 1
ATOM 563 C CA . ASN A 1 70 ? -19.971 -12.612 9.608 1.00 65.81 70 ASN A CA 1
ATOM 564 C C . ASN A 1 70 ? -19.950 -11.235 8.904 1.00 65.81 70 ASN A C 1
ATOM 566 O O . ASN A 1 70 ? -20.061 -10.217 9.579 1.00 65.81 70 ASN A O 1
ATOM 570 N N . ALA A 1 71 ? -19.752 -11.186 7.581 1.00 76.06 71 ALA A N 1
ATOM 571 C CA . ALA A 1 71 ? -19.666 -9.961 6.770 1.00 76.06 71 ALA A CA 1
ATOM 572 C C . ALA A 1 71 ? -18.508 -8.993 7.113 1.00 76.06 71 ALA A C 1
ATOM 574 O O . ALA A 1 71 ? -18.407 -7.919 6.510 1.00 76.06 71 ALA A O 1
ATOM 575 N N . SER A 1 72 ? -17.597 -9.372 8.018 1.00 85.81 72 SER A N 1
ATOM 576 C CA . SER A 1 72 ? -16.341 -8.649 8.229 1.00 85.81 72 SER A CA 1
ATOM 577 C C . SER A 1 72 ? -15.307 -9.051 7.183 1.00 85.81 72 SER A C 1
ATOM 579 O O . SER A 1 72 ? -15.196 -10.225 6.824 1.00 85.81 72 SER A O 1
ATOM 581 N N . ILE A 1 73 ? -14.515 -8.085 6.740 1.00 91.00 73 ILE A N 1
ATOM 582 C CA . ILE A 1 73 ? -13.389 -8.281 5.835 1.00 91.00 73 ILE A CA 1
ATOM 583 C C . ILE A 1 73 ? -12.112 -8.029 6.624 1.00 91.00 73 ILE A C 1
ATOM 585 O O . ILE A 1 73 ? -11.961 -6.982 7.252 1.00 91.00 73 ILE A O 1
ATOM 589 N N . THR A 1 74 ? -11.187 -8.985 6.575 1.00 92.81 74 THR A N 1
ATOM 590 C CA . THR A 1 74 ? -9.884 -8.889 7.238 1.00 92.81 74 THR A CA 1
ATOM 591 C C . THR A 1 74 ? -8.778 -9.121 6.222 1.00 92.81 74 THR A C 1
ATOM 593 O O . THR A 1 74 ? -8.746 -10.150 5.549 1.00 92.81 74 THR A O 1
ATOM 596 N N . LEU A 1 75 ? -7.847 -8.176 6.140 1.00 93.69 75 LEU A N 1
ATOM 597 C CA . LEU A 1 75 ? -6.660 -8.242 5.295 1.00 93.69 75 LEU A CA 1
ATOM 598 C C . LEU A 1 75 ? -5.403 -8.173 6.169 1.00 93.69 75 LEU A C 1
ATOM 600 O O . LEU A 1 75 ? -5.376 -7.478 7.184 1.00 93.69 75 LEU A O 1
ATOM 604 N N . VAL A 1 76 ? -4.339 -8.864 5.755 1.00 92.25 76 VAL A N 1
ATOM 605 C CA . VAL A 1 76 ? -3.002 -8.760 6.370 1.00 92.25 76 VAL A CA 1
ATOM 606 C C . VAL A 1 76 ? -2.024 -8.263 5.305 1.00 92.25 76 VAL A C 1
ATOM 608 O O . VAL A 1 76 ? -1.262 -9.058 4.745 1.00 92.25 76 VAL A O 1
ATOM 611 N N . PRO A 1 77 ? -2.084 -6.970 4.944 1.00 93.19 77 PRO A N 1
ATOM 612 C CA . PRO A 1 77 ? -1.264 -6.447 3.866 1.00 93.19 77 PRO A CA 1
ATOM 613 C C . PRO A 1 77 ? 0.228 -6.507 4.212 1.00 93.19 77 PRO A C 1
ATOM 615 O O . PRO A 1 77 ? 0.636 -6.282 5.351 1.00 93.19 77 PRO A O 1
ATOM 618 N N . GLN A 1 78 ? 1.049 -6.793 3.202 1.00 91.06 78 GLN A N 1
ATOM 619 C CA . GLN A 1 78 ? 2.509 -6.809 3.305 1.00 91.06 78 GLN A CA 1
ATOM 620 C C . GLN A 1 78 ? 3.105 -5.654 2.507 1.00 91.06 78 GLN A C 1
ATOM 622 O O . GLN A 1 78 ? 2.639 -5.317 1.411 1.00 91.06 78 GLN A O 1
ATOM 627 N N . ALA A 1 79 ? 4.145 -5.034 3.057 1.00 95.25 79 ALA A N 1
ATOM 628 C CA . ALA A 1 79 ? 4.758 -3.886 2.423 1.00 95.25 79 ALA A CA 1
ATOM 629 C C . ALA A 1 79 ? 5.717 -4.317 1.305 1.00 95.25 79 ALA A C 1
ATOM 631 O O . ALA A 1 79 ? 6.682 -5.022 1.560 1.00 95.25 79 ALA A O 1
ATOM 632 N N . ILE A 1 80 ? 5.541 -3.837 0.074 1.00 96.00 80 ILE A N 1
ATOM 633 C CA . ILE A 1 80 ? 6.629 -3.850 -0.906 1.00 96.00 80 ILE A CA 1
ATOM 634 C C . ILE A 1 80 ? 7.702 -2.829 -0.498 1.00 96.00 80 ILE A C 1
ATOM 636 O O . ILE A 1 80 ? 7.396 -1.672 -0.203 1.00 96.00 80 ILE A O 1
ATOM 640 N N . ARG A 1 81 ? 8.969 -3.244 -0.468 1.00 95.75 81 ARG A N 1
ATOM 641 C CA . ARG A 1 81 ? 10.104 -2.407 -0.051 1.00 95.75 81 ARG A CA 1
ATOM 642 C C . ARG A 1 81 ? 11.286 -2.504 -1.002 1.00 95.75 81 ARG A C 1
ATOM 644 O O . ARG A 1 81 ? 11.402 -3.440 -1.783 1.00 95.75 81 ARG A O 1
ATOM 651 N N . SER A 1 82 ? 12.190 -1.537 -0.919 1.00 95.69 82 SER A N 1
ATOM 652 C CA . SER A 1 82 ? 13.474 -1.595 -1.616 1.00 95.69 82 SER A CA 1
ATOM 653 C C . SER A 1 82 ? 14.341 -2.723 -1.047 1.00 95.69 82 SER A C 1
ATOM 655 O O . SER A 1 82 ? 14.568 -2.767 0.161 1.00 95.69 82 SER A O 1
ATOM 657 N N . ALA A 1 83 ? 14.874 -3.591 -1.907 1.00 95.50 83 ALA A N 1
ATOM 658 C CA . ALA A 1 83 ? 15.820 -4.639 -1.516 1.00 95.50 83 ALA A CA 1
ATOM 659 C C . ALA A 1 83 ? 17.208 -4.084 -1.137 1.00 95.50 83 ALA A C 1
ATOM 661 O O . ALA A 1 83 ? 18.011 -4.792 -0.542 1.00 95.50 83 ALA A O 1
ATOM 662 N N . GLU A 1 84 ? 17.496 -2.825 -1.479 1.00 94.88 84 GLU A N 1
ATOM 663 C CA . GLU A 1 84 ? 18.739 -2.146 -1.103 1.00 94.88 84 GLU A CA 1
ATOM 664 C C . GLU A 1 84 ? 18.647 -1.549 0.306 1.00 94.88 84 GLU A C 1
ATOM 666 O O . GLU A 1 84 ? 19.556 -1.700 1.114 1.00 94.88 84 GLU A O 1
ATOM 671 N N . THR A 1 85 ? 17.544 -0.861 0.614 1.00 94.19 85 THR A N 1
ATOM 672 C CA . THR A 1 85 ? 17.440 -0.047 1.842 1.00 94.19 85 THR A CA 1
ATOM 673 C C . THR A 1 85 ? 16.465 -0.595 2.878 1.00 94.19 85 THR A C 1
ATOM 675 O O . THR A 1 85 ? 16.415 -0.093 3.998 1.00 94.19 85 THR A O 1
ATOM 678 N N . GLY A 1 86 ? 15.617 -1.555 2.506 1.00 93.69 86 GLY A N 1
ATOM 679 C CA . GLY A 1 86 ? 14.510 -2.036 3.334 1.00 93.69 86 GLY A CA 1
ATOM 680 C C . GLY A 1 86 ? 13.373 -1.030 3.528 1.00 93.69 86 GLY A C 1
ATOM 681 O O . GLY A 1 86 ? 12.408 -1.334 4.229 1.00 93.69 86 GLY A O 1
ATOM 682 N N . ARG A 1 87 ? 13.438 0.154 2.906 1.00 93.31 87 ARG A N 1
ATOM 683 C CA . ARG A 1 87 ? 12.384 1.170 3.001 1.00 93.31 87 ARG A CA 1
ATOM 684 C C . ARG A 1 87 ? 11.189 0.782 2.134 1.00 93.31 87 ARG A C 1
ATOM 686 O O . ARG A 1 87 ? 11.357 0.504 0.946 1.00 93.31 87 ARG A O 1
ATOM 693 N N . ALA A 1 88 ? 9.997 0.778 2.728 1.00 94.31 88 ALA A N 1
ATOM 694 C CA . ALA A 1 88 ? 8.740 0.560 2.016 1.00 94.31 88 ALA A CA 1
ATOM 695 C C . ALA A 1 88 ? 8.462 1.688 1.011 1.00 94.31 88 ALA A C 1
ATOM 697 O O . ALA A 1 88 ? 8.822 2.849 1.254 1.00 94.31 88 ALA A O 1
ATOM 698 N N . PHE A 1 89 ? 7.796 1.355 -0.097 1.00 94.31 89 PHE A N 1
ATOM 699 C CA . PHE A 1 89 ? 7.235 2.381 -0.972 1.00 94.31 89 PHE A CA 1
ATOM 700 C C . PHE A 1 89 ? 6.085 3.107 -0.256 1.00 94.31 89 PHE A C 1
ATOM 702 O O . PHE A 1 89 ? 5.578 2.677 0.780 1.00 94.31 89 PHE A O 1
ATOM 709 N N . ARG A 1 90 ? 5.710 4.281 -0.769 1.00 91.38 90 ARG A N 1
ATOM 710 C CA . ARG A 1 90 ? 4.724 5.170 -0.135 1.00 91.38 90 ARG A CA 1
ATOM 711 C C . ARG A 1 90 ? 3.622 5.559 -1.111 1.00 91.38 90 ARG A C 1
ATOM 713 O O . ARG A 1 90 ? 3.834 5.542 -2.325 1.00 91.38 90 ARG A O 1
ATOM 720 N N . GLY A 1 91 ? 2.467 5.937 -0.566 1.00 93.19 91 GLY A N 1
ATOM 721 C CA . GLY A 1 91 ? 1.312 6.394 -1.338 1.00 93.19 91 GLY A CA 1
ATOM 722 C C . GLY A 1 91 ? 0.895 5.391 -2.410 1.00 93.19 91 GLY A C 1
ATOM 723 O O . GLY A 1 91 ? 0.948 4.181 -2.197 1.00 93.19 91 GLY A O 1
ATOM 724 N N . MET A 1 92 ? 0.535 5.886 -3.596 1.00 93.38 92 MET A N 1
ATOM 725 C CA . MET A 1 92 ? 0.115 5.004 -4.688 1.00 93.38 92 MET A CA 1
ATOM 726 C C . MET A 1 92 ? 1.216 4.092 -5.209 1.00 93.38 92 MET A C 1
ATOM 728 O O . MET A 1 92 ? 0.896 3.005 -5.674 1.00 93.38 92 MET A O 1
ATOM 732 N N . ASN A 1 93 ? 2.495 4.459 -5.091 1.00 94.62 93 ASN A N 1
ATOM 733 C CA . ASN A 1 93 ? 3.572 3.561 -5.514 1.00 94.62 93 ASN A CA 1
ATOM 734 C C . ASN A 1 93 ? 3.586 2.267 -4.702 1.00 94.62 93 ASN A C 1
ATOM 736 O O . ASN A 1 93 ? 3.926 1.224 -5.246 1.00 94.62 93 ASN A O 1
ATOM 740 N N . GLN A 1 94 ? 3.161 2.313 -3.437 1.00 96.19 94 GLN A N 1
ATOM 741 C CA . GLN A 1 94 ? 2.986 1.112 -2.629 1.00 96.19 94 GLN A CA 1
ATOM 742 C C . GLN A 1 94 ? 1.899 0.193 -3.203 1.00 96.19 94 GLN A C 1
ATOM 744 O O . GLN A 1 94 ? 2.117 -1.006 -3.348 1.00 96.19 94 GLN A O 1
ATOM 749 N N . ILE A 1 95 ? 0.748 0.762 -3.562 1.00 96.06 95 ILE A N 1
ATOM 750 C CA . ILE A 1 95 ? -0.407 0.022 -4.092 1.00 96.06 95 ILE A CA 1
ATOM 751 C C . ILE A 1 95 ? -0.106 -0.522 -5.491 1.00 96.06 95 ILE A C 1
ATOM 753 O O . ILE A 1 95 ? -0.337 -1.695 -5.766 1.00 96.06 95 ILE A O 1
ATOM 757 N N . ILE A 1 96 ? 0.460 0.309 -6.367 1.00 95.38 96 ILE A N 1
ATOM 758 C CA . ILE A 1 96 ? 0.845 -0.080 -7.728 1.00 95.38 96 ILE A CA 1
ATOM 759 C C . ILE A 1 96 ? 1.893 -1.193 -7.678 1.00 95.38 96 ILE A C 1
ATOM 761 O O . ILE A 1 96 ? 1.778 -2.168 -8.417 1.00 95.38 96 ILE A O 1
ATOM 765 N N . ALA A 1 97 ? 2.882 -1.091 -6.785 1.00 95.38 97 ALA A N 1
ATOM 766 C CA . ALA A 1 97 ? 3.875 -2.142 -6.608 1.00 95.38 97 ALA A CA 1
ATOM 767 C C . ALA A 1 97 ? 3.238 -3.457 -6.136 1.00 95.38 97 ALA A C 1
ATOM 769 O O . ALA A 1 97 ? 3.594 -4.508 -6.663 1.00 95.38 97 ALA A O 1
ATOM 770 N N . GLN A 1 98 ? 2.284 -3.412 -5.197 1.00 95.25 98 GLN A N 1
ATOM 771 C CA . GLN A 1 98 ? 1.543 -4.601 -4.755 1.00 95.25 98 GLN A CA 1
ATOM 772 C C . GLN A 1 98 ? 0.779 -5.252 -5.918 1.00 95.25 98 GLN A C 1
ATOM 774 O O . GLN A 1 98 ? 0.955 -6.445 -6.156 1.00 95.25 98 GLN A O 1
ATOM 779 N N . ILE A 1 99 ? 0.010 -4.465 -6.682 1.00 94.44 99 ILE A N 1
ATOM 780 C CA . ILE A 1 99 ? -0.752 -4.956 -7.843 1.00 94.44 99 ILE A CA 1
ATOM 781 C C . ILE A 1 99 ? 0.186 -5.596 -8.871 1.00 94.44 99 ILE A C 1
ATOM 783 O O . ILE A 1 99 ? 0.010 -6.752 -9.238 1.00 94.44 99 ILE A O 1
ATOM 787 N N . MET A 1 100 ? 1.221 -4.878 -9.309 1.00 92.81 100 MET A N 1
ATOM 788 C CA . MET A 1 100 ? 2.111 -5.357 -10.373 1.00 92.81 100 MET A CA 1
ATOM 789 C C . MET A 1 100 ? 2.946 -6.571 -9.953 1.00 92.81 100 MET A C 1
ATOM 791 O O . MET A 1 100 ? 3.282 -7.409 -10.786 1.00 92.81 100 MET A O 1
ATOM 795 N N . THR A 1 101 ? 3.286 -6.681 -8.669 1.00 91.06 101 THR A N 1
ATOM 796 C CA . THR A 1 101 ? 3.985 -7.860 -8.140 1.00 91.06 101 THR A CA 1
ATOM 797 C C . THR A 1 101 ? 3.069 -9.084 -8.151 1.00 91.06 101 THR A C 1
ATOM 799 O O . THR A 1 101 ? 3.498 -10.163 -8.561 1.00 91.06 101 THR A O 1
ATOM 802 N N . GLN A 1 102 ? 1.801 -8.905 -7.766 1.00 89.12 102 GLN A N 1
ATOM 803 C CA . GLN A 1 102 ? 0.786 -9.955 -7.817 1.00 89.12 102 GLN A CA 1
ATOM 804 C C . GLN A 1 102 ? 0.490 -10.392 -9.261 1.00 89.12 102 GLN A C 1
ATOM 806 O O . GLN A 1 102 ? 0.437 -11.589 -9.531 1.00 89.12 102 GLN A O 1
ATOM 811 N N . GLU A 1 103 ? 0.367 -9.446 -10.199 1.00 87.81 103 GLU A N 1
ATOM 812 C CA . GLU A 1 103 ? 0.202 -9.719 -11.638 1.00 87.81 103 GLU A CA 1
ATOM 813 C C . GLU A 1 103 ? 1.372 -10.525 -12.216 1.00 87.81 103 GLU A C 1
ATOM 815 O O . GLU A 1 103 ? 1.172 -11.406 -13.049 1.00 87.81 103 GLU A O 1
ATOM 820 N N . ALA A 1 104 ? 2.596 -10.262 -11.753 1.00 82.50 104 ALA A N 1
ATOM 821 C CA . ALA A 1 104 ? 3.785 -11.001 -12.170 1.00 82.50 104 ALA A CA 1
ATOM 822 C C . ALA A 1 104 ? 3.878 -12.418 -11.561 1.00 82.50 104 ALA A C 1
ATOM 824 O O . ALA A 1 104 ? 4.871 -13.110 -11.786 1.00 82.50 104 ALA A O 1
ATOM 825 N N . GLY A 1 105 ? 2.896 -12.845 -10.754 1.00 78.00 105 GLY A N 1
ATOM 826 C CA . GLY A 1 105 ? 2.931 -14.112 -10.015 1.00 78.00 105 GLY A CA 1
ATOM 827 C C . GLY A 1 105 ? 4.009 -14.154 -8.925 1.00 78.00 105 GLY A C 1
ATOM 828 O O . GLY A 1 105 ? 4.319 -15.221 -8.389 1.00 78.00 105 GLY A O 1
ATOM 829 N N . GLY A 1 106 ? 4.606 -13.003 -8.606 1.00 74.06 106 GLY A N 1
ATOM 830 C CA . GLY A 1 106 ? 5.687 -12.883 -7.645 1.00 74.06 106 GLY A CA 1
ATOM 831 C C . GLY A 1 106 ? 5.171 -12.940 -6.211 1.00 74.06 106 GLY A C 1
ATOM 832 O O . GLY A 1 106 ? 4.177 -12.309 -5.864 1.00 74.06 106 GLY A O 1
ATOM 833 N N . LYS A 1 107 ? 5.892 -13.662 -5.349 1.00 78.44 107 LYS A N 1
ATOM 834 C CA . LYS A 1 107 ? 5.724 -13.607 -3.882 1.00 78.44 107 LYS A CA 1
ATOM 835 C C . LYS A 1 107 ? 6.742 -12.674 -3.215 1.00 78.44 107 LYS A C 1
ATOM 837 O O . LYS A 1 107 ? 6.857 -12.655 -1.992 1.00 78.44 107 LYS A O 1
ATOM 842 N N . ASP A 1 108 ? 7.506 -11.941 -4.019 1.00 86.88 108 ASP A N 1
ATOM 843 C CA . ASP A 1 108 ? 8.564 -11.068 -3.535 1.00 86.88 108 ASP A CA 1
ATOM 844 C C . ASP A 1 108 ? 7.994 -9.768 -2.987 1.00 86.88 108 ASP A C 1
ATOM 846 O O . ASP A 1 108 ? 7.360 -9.003 -3.702 1.00 86.88 108 ASP A O 1
ATOM 850 N N . TYR A 1 109 ? 8.325 -9.455 -1.741 1.00 93.12 109 TYR A N 1
ATOM 851 C CA . TYR A 1 109 ? 8.011 -8.155 -1.144 1.00 93.12 109 TYR A CA 1
ATOM 852 C C . TYR A 1 109 ? 9.161 -7.150 -1.282 1.00 93.12 109 TYR A C 1
ATOM 854 O O . TYR A 1 109 ? 9.143 -6.082 -0.674 1.00 93.12 109 TYR A O 1
ATOM 862 N N . GLU A 1 110 ? 10.188 -7.495 -2.057 1.00 95.38 110 GLU A N 1
ATOM 863 C CA . GLU A 1 110 ? 11.416 -6.720 -2.190 1.00 95.38 110 GLU A CA 1
ATOM 864 C C . GLU A 1 110 ? 11.719 -6.453 -3.660 1.00 95.38 110 GLU A C 1
ATOM 866 O O . GLU A 1 110 ? 11.816 -7.379 -4.467 1.00 95.38 110 GLU A O 1
ATOM 871 N N . LEU A 1 111 ? 11.880 -5.173 -3.993 1.00 95.69 111 LEU A N 1
ATOM 872 C CA . LEU A 1 111 ? 12.142 -4.693 -5.342 1.00 95.69 111 LEU A CA 1
ATOM 873 C C . LEU A 1 111 ? 13.477 -3.950 -5.414 1.00 95.69 111 LEU A C 1
ATOM 875 O O . LEU A 1 111 ? 13.848 -3.224 -4.491 1.00 95.69 111 LEU A O 1
ATOM 879 N N . ILE A 1 112 ? 14.182 -4.077 -6.533 1.00 96.38 112 ILE A N 1
ATOM 880 C CA . ILE A 1 112 ? 15.476 -3.424 -6.761 1.00 96.38 112 ILE A CA 1
ATOM 881 C C . ILE A 1 112 ? 15.574 -2.887 -8.187 1.00 96.38 112 ILE A C 1
ATOM 883 O O . ILE A 1 112 ? 15.049 -3.494 -9.118 1.00 96.38 112 ILE A O 1
ATOM 887 N N . THR A 1 113 ? 16.233 -1.750 -8.390 1.00 96.50 113 THR A N 1
ATOM 888 C CA . THR A 1 113 ? 16.565 -1.292 -9.746 1.00 96.50 113 THR A CA 1
ATOM 889 C C . THR A 1 113 ? 17.820 -1.993 -10.267 1.00 96.50 113 THR A C 1
ATOM 891 O O . THR A 1 113 ? 18.609 -2.555 -9.507 1.00 96.50 113 THR A O 1
ATOM 894 N N . TYR A 1 114 ? 18.034 -1.940 -11.583 1.00 95.88 114 TYR A 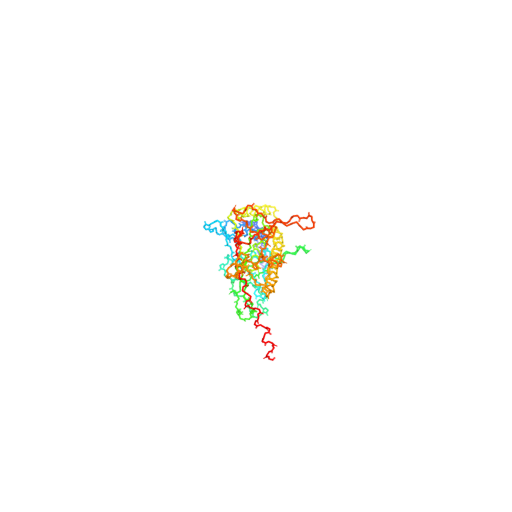N 1
ATOM 895 C CA . TYR A 1 114 ? 19.258 -2.473 -12.188 1.00 95.88 114 TYR A CA 1
ATOM 896 C C . TYR A 1 114 ? 20.521 -1.818 -11.604 1.00 95.88 114 TYR A C 1
ATOM 898 O O . TYR A 1 114 ? 21.443 -2.519 -11.195 1.00 95.88 114 TYR A O 1
ATOM 906 N N . GLU A 1 115 ? 20.533 -0.485 -11.499 1.00 95.62 115 GLU A N 1
ATOM 907 C CA . GLU A 1 115 ? 21.674 0.260 -10.953 1.00 95.62 115 GLU A CA 1
ATOM 908 C C . GLU A 1 115 ? 21.949 -0.097 -9.489 1.00 95.62 115 GLU A C 1
ATOM 910 O O . GLU A 1 115 ? 23.099 -0.290 -9.103 1.00 95.62 115 GLU A O 1
ATOM 915 N N . GLN A 1 116 ? 20.902 -0.268 -8.676 1.00 96.19 116 GLN A N 1
ATOM 916 C CA . GLN A 1 116 ? 21.048 -0.708 -7.287 1.00 96.19 116 GLN A CA 1
ATOM 917 C C . GLN A 1 116 ? 21.691 -2.098 -7.198 1.00 96.19 116 GLN A C 1
ATOM 919 O O . GLN A 1 116 ? 22.660 -2.272 -6.467 1.00 96.19 116 GLN A O 1
ATOM 924 N N . ALA A 1 117 ? 21.217 -3.075 -7.980 1.00 96.69 117 ALA A N 1
ATOM 925 C CA . ALA A 1 117 ? 21.817 -4.411 -8.006 1.00 96.69 117 ALA A CA 1
ATOM 926 C C . ALA A 1 117 ? 23.291 -4.361 -8.449 1.00 96.69 117 ALA A C 1
ATOM 928 O O . ALA A 1 117 ? 24.158 -4.964 -7.811 1.00 96.69 117 ALA A O 1
ATOM 929 N N . LYS A 1 118 ? 23.582 -3.577 -9.495 1.00 96.50 118 LYS A N 1
ATOM 930 C CA . LYS A 1 118 ? 24.928 -3.409 -10.051 1.00 96.50 118 LYS A CA 1
ATOM 931 C C . LYS A 1 118 ? 25.907 -2.806 -9.045 1.00 96.50 118 LYS A C 1
ATOM 933 O O . LYS A 1 118 ? 27.035 -3.288 -8.956 1.00 96.50 118 LYS A O 1
ATOM 938 N N . ARG A 1 119 ? 25.490 -1.812 -8.248 1.00 96.94 119 ARG A N 1
ATOM 939 C CA . ARG A 1 119 ? 26.322 -1.228 -7.173 1.00 96.94 119 ARG A CA 1
ATOM 940 C C . ARG A 1 119 ? 26.792 -2.261 -6.149 1.00 96.94 119 ARG A C 1
ATOM 942 O O . ARG A 1 119 ? 27.866 -2.104 -5.582 1.00 96.94 119 ARG A O 1
ATOM 949 N N . HIS A 1 120 ? 26.023 -3.328 -5.957 1.00 95.56 120 HIS A N 1
ATOM 950 C CA . HIS A 1 120 ? 26.362 -4.435 -5.066 1.00 95.56 120 HIS A CA 1
ATOM 951 C C . HIS A 1 120 ? 27.040 -5.615 -5.788 1.00 95.56 120 HIS A C 1
ATOM 953 O O . HIS A 1 120 ? 27.210 -6.682 -5.209 1.00 95.56 120 HIS A O 1
ATOM 959 N N . GLY A 1 121 ? 27.432 -5.473 -7.059 1.00 95.12 121 GLY A N 1
ATOM 960 C CA . GLY A 1 121 ? 28.055 -6.558 -7.829 1.00 95.12 121 GLY A CA 1
ATOM 961 C C . GLY A 1 121 ? 27.113 -7.733 -8.133 1.00 95.12 121 GLY A C 1
ATOM 962 O O . GLY A 1 121 ? 27.582 -8.833 -8.458 1.00 95.12 121 GLY A O 1
ATOM 963 N N . ALA A 1 122 ? 25.806 -7.499 -8.004 1.00 95.75 122 ALA A N 1
ATOM 964 C CA . ALA A 1 122 ? 24.728 -8.370 -8.441 1.00 95.75 122 ALA A CA 1
ATOM 965 C C . ALA A 1 122 ? 24.193 -7.890 -9.801 1.00 95.75 122 ALA A C 1
ATOM 967 O O . ALA A 1 122 ? 24.567 -6.828 -10.301 1.00 95.75 122 ALA A O 1
ATOM 968 N N . GLY A 1 123 ? 23.302 -8.658 -10.420 1.00 94.50 123 GLY A N 1
ATOM 969 C CA . GLY A 1 123 ? 22.633 -8.199 -11.634 1.00 94.50 123 GLY A CA 1
ATOM 970 C C . GLY A 1 123 ? 21.277 -8.842 -11.840 1.00 94.50 123 GLY A C 1
ATOM 971 O O . GLY A 1 123 ? 20.861 -9.724 -11.093 1.00 94.50 123 GLY A O 1
ATOM 972 N N . ILE A 1 124 ? 20.563 -8.371 -12.856 1.00 96.44 124 ILE A N 1
ATOM 973 C CA . ILE A 1 124 ? 19.213 -8.838 -13.166 1.00 96.44 124 ILE A CA 1
ATOM 974 C C . ILE A 1 124 ? 19.296 -9.973 -14.185 1.00 96.44 124 ILE A C 1
ATOM 976 O O . ILE A 1 124 ? 19.961 -9.845 -15.214 1.00 96.44 124 ILE A O 1
ATOM 980 N N . LYS A 1 125 ? 18.612 -11.088 -13.912 1.00 94.94 125 LYS A N 1
ATOM 981 C CA . LYS A 1 125 ? 18.512 -12.230 -14.827 1.00 94.94 125 LYS A CA 1
ATOM 982 C C . LYS A 1 125 ? 17.901 -11.770 -16.154 1.00 94.94 125 LYS A C 1
ATOM 984 O O . LYS A 1 125 ? 16.905 -11.039 -16.174 1.00 94.94 125 LYS A O 1
ATOM 989 N N . LYS A 1 126 ? 18.481 -12.200 -17.276 1.00 93.25 126 LYS A N 1
ATOM 990 C CA . LYS A 1 126 ? 17.990 -11.856 -18.619 1.00 93.25 126 LYS A CA 1
ATOM 991 C C . LYS A 1 126 ? 16.532 -12.305 -18.787 1.00 93.25 126 LYS A C 1
ATOM 993 O O . LYS A 1 126 ? 16.178 -13.401 -18.373 1.00 93.25 126 LYS A O 1
ATOM 998 N N . GLY A 1 127 ? 15.700 -11.455 -19.390 1.00 90.50 127 GLY A N 1
ATOM 999 C CA . GLY A 1 127 ? 14.274 -11.738 -19.609 1.00 90.50 127 GLY A CA 1
ATOM 1000 C C . GLY A 1 127 ? 13.367 -11.485 -18.400 1.00 90.50 127 GLY A C 1
ATOM 1001 O O . GLY A 1 127 ? 12.159 -11.655 -18.519 1.00 90.50 127 GLY A O 1
ATOM 1002 N N . SER A 1 128 ? 13.910 -11.043 -17.259 1.00 90.38 128 SER A N 1
ATOM 1003 C CA . SER A 1 128 ? 13.094 -10.726 -16.081 1.00 90.38 128 SER A CA 1
ATOM 1004 C C . SER A 1 128 ? 12.089 -9.611 -16.367 1.00 90.38 128 SER A C 1
ATOM 1006 O O . SER A 1 128 ? 12.434 -8.556 -16.913 1.00 90.38 128 SER A O 1
ATOM 1008 N N . VAL A 1 129 ? 10.846 -9.825 -15.941 1.00 89.75 129 VAL A N 1
ATOM 1009 C CA . VAL A 1 129 ? 9.784 -8.824 -16.038 1.00 89.75 129 VAL A CA 1
ATOM 1010 C C . VAL A 1 129 ? 10.049 -7.725 -15.010 1.00 89.75 129 VAL A C 1
ATOM 1012 O O . VAL A 1 129 ? 10.273 -7.993 -13.831 1.00 89.75 129 VAL A O 1
ATOM 1015 N N . GLY A 1 130 ? 10.073 -6.478 -15.482 1.00 90.06 130 GLY A N 1
ATOM 1016 C CA . GLY A 1 130 ? 10.279 -5.307 -14.637 1.00 90.06 130 GLY A CA 1
ATOM 1017 C C . GLY A 1 130 ? 8.972 -4.569 -14.374 1.00 90.06 130 GLY A C 1
ATOM 1018 O O . GLY A 1 130 ? 8.069 -4.563 -15.207 1.00 90.06 130 GLY A O 1
ATOM 1019 N N . ILE A 1 131 ? 8.911 -3.905 -13.230 1.00 92.06 131 ILE A N 1
ATOM 1020 C CA . ILE A 1 131 ? 7.789 -3.108 -12.751 1.00 92.06 131 ILE A CA 1
ATOM 1021 C C . ILE A 1 131 ? 8.195 -1.638 -12.835 1.00 92.06 131 ILE A C 1
ATOM 1023 O O . ILE A 1 131 ? 9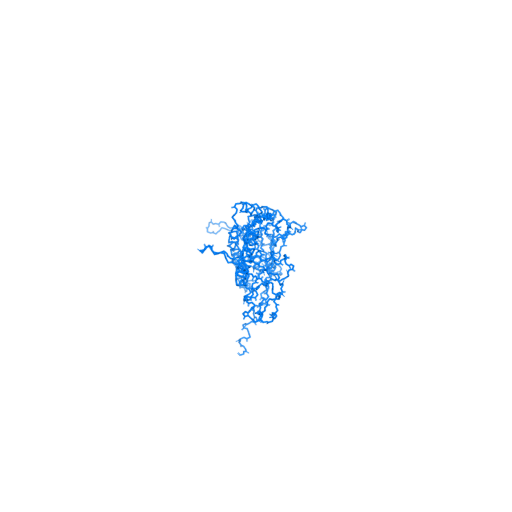.189 -1.231 -12.239 1.00 92.06 131 ILE A O 1
ATOM 1027 N N . ASN A 1 132 ? 7.437 -0.832 -13.575 1.00 93.12 132 ASN A N 1
ATOM 1028 C CA . ASN A 1 132 ? 7.695 0.603 -13.675 1.00 93.12 132 ASN A CA 1
ATOM 1029 C C . ASN A 1 132 ? 6.890 1.346 -12.611 1.00 93.12 132 ASN A C 1
ATOM 1031 O O . ASN A 1 132 ? 5.659 1.352 -12.660 1.00 93.12 132 ASN A O 1
ATOM 1035 N N . LEU A 1 133 ? 7.593 1.983 -11.679 1.00 92.00 133 LEU A N 1
ATOM 1036 C CA . LEU A 1 133 ? 7.020 2.901 -10.699 1.00 92.00 133 LEU A CA 1
ATOM 1037 C C . LEU A 1 133 ? 7.429 4.321 -11.057 1.00 92.00 133 LEU A C 1
ATOM 1039 O O . LEU A 1 133 ? 8.515 4.548 -11.595 1.00 92.00 133 LEU A O 1
ATOM 1043 N N . THR A 1 134 ? 6.566 5.281 -10.758 1.00 88.06 134 THR A N 1
ATOM 1044 C CA . THR A 1 134 ? 6.787 6.667 -11.157 1.00 88.06 134 THR A CA 1
ATOM 1045 C C . THR A 1 134 ? 6.755 7.585 -9.961 1.00 88.06 134 THR A C 1
ATOM 1047 O O . THR A 1 134 ? 5.993 7.398 -9.017 1.00 88.06 134 THR A O 1
ATOM 1050 N N . THR A 1 135 ? 7.612 8.591 -9.980 1.00 80.12 135 THR A N 1
ATOM 1051 C CA . THR A 1 135 ? 7.565 9.679 -9.010 1.00 80.12 135 THR A CA 1
ATOM 1052 C C . THR A 1 135 ? 7.186 10.940 -9.753 1.00 80.12 135 THR A C 1
ATOM 1054 O O . THR A 1 135 ? 7.766 11.238 -10.797 1.00 80.12 135 THR A O 1
ATOM 1057 N N . PHE A 1 136 ? 6.220 11.667 -9.211 1.00 72.19 136 PHE A N 1
ATOM 1058 C CA . PHE A 1 136 ? 5.856 12.983 -9.697 1.00 72.19 136 PHE A CA 1
ATOM 1059 C C . PHE A 1 136 ? 6.470 14.021 -8.765 1.00 72.19 136 PHE A C 1
ATOM 1061 O O . PHE A 1 136 ? 6.153 14.047 -7.575 1.00 72.19 136 PHE A O 1
ATOM 1068 N N . ASP A 1 137 ? 7.371 14.837 -9.295 1.00 69.12 137 ASP A N 1
ATOM 1069 C CA . ASP A 1 137 ? 7.881 15.997 -8.582 1.00 69.12 137 ASP A CA 1
ATOM 1070 C C . ASP A 1 137 ? 6.950 17.181 -8.854 1.00 69.12 137 ASP A C 1
ATOM 1072 O O . ASP A 1 137 ? 6.812 17.645 -9.984 1.00 69.12 137 ASP A O 1
ATOM 1076 N N . VAL A 1 138 ? 6.284 17.655 -7.801 1.00 62.16 138 VAL A N 1
ATOM 1077 C CA . VAL A 1 138 ? 5.327 18.764 -7.881 1.00 62.16 138 VAL A CA 1
ATOM 1078 C C . VAL A 1 138 ? 6.028 20.088 -8.192 1.00 62.16 138 VAL A C 1
ATOM 1080 O O . VAL A 1 138 ? 5.462 20.916 -8.904 1.00 62.16 138 VAL A O 1
ATOM 1083 N N . ALA A 1 139 ? 7.248 20.292 -7.683 1.00 68.19 139 ALA A N 1
ATOM 1084 C CA . ALA A 1 139 ? 7.984 21.543 -7.841 1.00 68.19 139 ALA A CA 1
ATOM 1085 C C . ALA A 1 139 ? 8.509 21.694 -9.270 1.00 68.19 139 ALA A C 1
ATOM 1087 O O . ALA A 1 139 ? 8.379 22.755 -9.877 1.00 68.19 139 ALA A O 1
ATOM 1088 N N . THR A 1 140 ? 9.060 20.615 -9.823 1.00 69.94 140 THR A N 1
ATOM 1089 C CA . THR A 1 140 ? 9.620 20.621 -11.180 1.00 69.94 140 THR A CA 1
ATOM 1090 C C . THR A 1 140 ? 8.606 20.201 -12.246 1.00 69.94 140 THR A C 1
ATOM 1092 O O . THR A 1 140 ? 8.892 20.308 -13.434 1.00 69.94 140 THR A O 1
ATOM 1095 N N . LYS A 1 141 ? 7.418 19.721 -11.845 1.00 67.31 141 LYS A N 1
ATOM 1096 C CA . LYS A 1 141 ? 6.402 19.086 -12.710 1.00 67.31 141 LYS A CA 1
ATOM 1097 C C . LYS A 1 141 ? 6.965 17.950 -13.574 1.00 67.31 141 LYS A C 1
ATOM 1099 O O . LYS A 1 141 ? 6.343 17.554 -14.561 1.00 67.31 141 LYS A O 1
ATOM 1104 N N . HIS A 1 142 ? 8.127 17.411 -13.206 1.00 72.00 142 HIS A N 1
ATOM 1105 C CA . HIS A 1 142 ? 8.775 16.328 -13.922 1.00 72.00 142 HIS A CA 1
ATOM 1106 C C . HIS A 1 142 ? 8.376 14.977 -13.340 1.00 72.00 142 HIS A C 1
ATOM 1108 O O . HIS A 1 142 ? 8.278 14.767 -12.128 1.00 72.00 142 HIS A O 1
ATOM 1114 N N . GLN A 1 143 ? 8.172 14.034 -14.250 1.00 75.88 143 GLN A N 1
ATOM 1115 C CA . GLN A 1 143 ? 7.910 12.649 -13.924 1.00 75.88 143 GLN A CA 1
ATOM 1116 C C . GLN A 1 143 ? 9.175 11.828 -14.142 1.00 75.88 143 GLN A C 1
ATOM 1118 O O . GLN A 1 143 ? 9.675 11.739 -15.261 1.00 75.88 143 GLN A O 1
ATOM 1123 N N . ASN A 1 144 ? 9.635 11.161 -13.086 1.00 85.19 144 ASN A N 1
ATOM 1124 C CA . ASN A 1 144 ? 10.685 10.158 -13.200 1.00 85.19 144 ASN A CA 1
ATOM 1125 C C . ASN A 1 144 ? 10.064 8.767 -13.210 1.00 85.19 144 ASN A C 1
ATOM 1127 O O . ASN A 1 144 ? 9.121 8.480 -12.468 1.00 85.19 144 ASN A O 1
ATOM 1131 N N . VAL A 1 145 ? 10.607 7.902 -14.059 1.00 89.94 145 VAL A N 1
ATOM 1132 C CA . VAL A 1 145 ? 10.200 6.504 -14.175 1.00 89.94 145 VAL A CA 1
ATOM 1133 C C . VAL A 1 145 ? 11.364 5.644 -13.723 1.00 89.94 145 VAL A C 1
ATOM 1135 O O . VAL A 1 145 ? 12.458 5.724 -14.275 1.00 89.94 145 VAL A O 1
ATOM 1138 N N . TYR A 1 146 ? 11.111 4.789 -12.743 1.00 92.38 146 TYR A N 1
ATOM 1139 C CA . TYR A 1 146 ? 12.079 3.828 -12.247 1.00 92.38 146 TYR A CA 1
ATOM 1140 C C . TYR A 1 146 ? 11.591 2.422 -12.557 1.00 92.38 146 TYR A C 1
ATOM 1142 O O . TYR A 1 146 ? 10.490 2.026 -12.166 1.00 92.38 146 TYR A O 1
ATOM 1150 N N . ARG A 1 147 ? 12.437 1.656 -13.247 1.00 94.88 147 ARG A N 1
ATOM 1151 C CA . ARG A 1 147 ? 12.191 0.243 -13.514 1.00 94.88 147 ARG A CA 1
ATOM 1152 C C . ARG A 1 147 ? 12.797 -0.604 -12.403 1.00 94.88 147 ARG A C 1
ATOM 1154 O O . ARG A 1 147 ? 14.017 -0.658 -12.240 1.00 94.88 147 ARG A O 1
ATOM 1161 N N . TYR A 1 148 ? 11.924 -1.266 -11.666 1.00 95.31 148 TYR A N 1
ATOM 1162 C CA . TYR A 1 148 ? 12.247 -2.185 -10.591 1.00 95.31 148 TYR A CA 1
ATOM 1163 C C . TYR A 1 148 ? 12.115 -3.633 -11.048 1.00 95.31 148 TYR A C 1
ATOM 1165 O O . TYR A 1 148 ? 11.371 -3.943 -11.975 1.00 95.31 148 TYR A O 1
ATOM 1173 N N . TYR A 1 149 ? 12.809 -4.526 -10.361 1.00 94.81 149 TYR A N 1
ATOM 1174 C CA . TYR A 1 149 ? 12.735 -5.965 -10.547 1.00 94.81 149 TYR A CA 1
ATOM 1175 C C . TYR A 1 149 ? 12.514 -6.639 -9.193 1.00 94.81 149 TYR A C 1
ATOM 1177 O O . TYR A 1 149 ? 13.084 -6.181 -8.196 1.00 94.81 149 TYR A O 1
ATOM 1185 N N . PRO A 1 150 ? 11.720 -7.720 -9.143 1.00 94.50 150 PRO A N 1
ATOM 1186 C CA . PRO A 1 150 ? 11.617 -8.560 -7.956 1.00 94.50 150 PRO A CA 1
ATOM 1187 C C . PRO A 1 150 ? 12.993 -9.070 -7.523 1.00 94.50 150 PRO A C 1
ATOM 1189 O O . PRO A 1 150 ? 13.835 -9.374 -8.371 1.00 94.50 150 PRO A O 1
ATOM 1192 N N . LYS A 1 151 ? 13.244 -9.187 -6.219 1.00 93.50 151 LYS A N 1
ATOM 1193 C CA . LYS A 1 151 ? 14.526 -9.691 -5.705 1.00 93.50 151 LYS A CA 1
ATOM 1194 C C . LYS A 1 151 ? 14.868 -11.085 -6.240 1.00 93.50 151 LYS A C 1
ATOM 1196 O O . LYS A 1 151 ? 16.029 -11.339 -6.550 1.00 93.50 151 LYS A O 1
ATOM 1201 N N . SER A 1 152 ? 13.880 -11.960 -6.439 1.00 92.50 152 SER A N 1
ATOM 1202 C CA . SER A 1 152 ? 14.064 -13.281 -7.062 1.00 92.50 152 SER A CA 1
ATOM 1203 C C . SER A 1 152 ? 14.635 -13.214 -8.487 1.00 92.50 152 SER A C 1
ATOM 1205 O O . SER A 1 152 ? 15.290 -14.161 -8.935 1.00 92.50 152 SER A O 1
ATOM 1207 N N . SER A 1 153 ? 14.459 -12.087 -9.182 1.00 93.50 153 SER A N 1
ATOM 1208 C CA . SER A 1 153 ? 15.007 -11.819 -10.517 1.00 93.50 153 SER A CA 1
ATOM 1209 C C . SER A 1 153 ? 16.484 -11.419 -10.500 1.00 93.50 153 SER A C 1
ATOM 1211 O O . SER A 1 153 ? 17.085 -11.243 -11.557 1.00 93.50 153 SER A O 1
ATOM 1213 N N . VAL A 1 154 ? 17.096 -11.282 -9.325 1.00 94.31 154 VAL A N 1
ATOM 1214 C CA . VAL A 1 154 ? 18.515 -10.952 -9.171 1.00 94.31 154 VAL A CA 1
ATOM 1215 C C . VAL A 1 154 ? 19.343 -12.242 -9.139 1.00 94.31 154 VAL A C 1
ATOM 1217 O O . VAL A 1 154 ? 18.954 -13.220 -8.495 1.00 94.31 154 VAL A O 1
ATOM 1220 N N . TYR A 1 155 ? 20.476 -12.267 -9.842 1.00 94.38 155 TYR A N 1
ATOM 1221 C CA . TYR A 1 155 ? 21.534 -13.266 -9.648 1.00 94.38 155 TYR A CA 1
ATOM 1222 C C . TYR A 1 155 ? 22.607 -12.706 -8.705 1.00 94.38 155 TYR A C 1
ATOM 1224 O O . TYR A 1 155 ? 22.794 -11.490 -8.640 1.00 94.38 155 TYR A O 1
ATOM 1232 N N . ASN A 1 156 ? 23.316 -13.583 -7.990 1.00 94.12 156 ASN A N 1
ATOM 1233 C CA . ASN A 1 156 ? 24.238 -13.223 -6.903 1.00 94.12 156 ASN A CA 1
ATOM 1234 C C . ASN A 1 156 ? 23.548 -12.437 -5.766 1.00 94.12 156 ASN A C 1
ATOM 1236 O O . ASN A 1 156 ? 24.010 -11.375 -5.339 1.00 94.12 156 ASN A O 1
ATOM 1240 N N . GLN A 1 157 ? 22.386 -12.924 -5.311 1.00 92.62 157 GLN A N 1
ATOM 1241 C CA . GLN A 1 157 ? 21.574 -12.261 -4.278 1.00 92.62 157 GLN A CA 1
ATOM 1242 C C . GLN A 1 157 ? 22.291 -12.146 -2.933 1.00 92.62 157 GLN A C 1
ATOM 1244 O O . GLN A 1 157 ? 21.991 -11.241 -2.161 1.00 92.62 157 GLN A O 1
ATOM 1249 N N . GLU A 1 158 ? 23.244 -13.033 -2.660 1.00 94.19 158 GLU A N 1
ATOM 1250 C CA . GLU A 1 158 ? 24.087 -13.030 -1.467 1.00 94.19 158 GLU A CA 1
ATOM 1251 C C . GLU A 1 158 ? 24.930 -11.759 -1.319 1.00 94.19 158 GLU A C 1
ATOM 1253 O O . GLU A 1 158 ? 25.351 -11.440 -0.209 1.00 94.19 158 GLU A O 1
ATOM 1258 N N . LYS A 1 159 ? 25.146 -11.016 -2.414 1.00 95.06 159 LYS A N 1
ATOM 1259 C CA . LYS A 1 159 ? 25.849 -9.727 -2.393 1.00 95.06 159 LYS A CA 1
ATOM 1260 C C . LYS A 1 159 ? 24.953 -8.544 -2.030 1.00 95.06 159 LYS A C 1
ATOM 1262 O O . LYS A 1 159 ? 25.459 -7.455 -1.765 1.00 95.06 159 LYS A O 1
ATOM 1267 N N . LEU A 1 160 ? 23.631 -8.727 -2.043 1.00 94.81 160 LEU A N 1
ATOM 1268 C CA . LEU A 1 160 ? 22.702 -7.683 -1.625 1.00 94.81 160 LEU A CA 1
ATOM 1269 C C . LEU A 1 160 ? 22.736 -7.503 -0.098 1.00 94.81 160 LEU A C 1
ATOM 1271 O O . LEU A 1 160 ? 23.015 -8.459 0.633 1.00 94.81 160 LEU A O 1
ATOM 1275 N N . PRO A 1 161 ? 22.398 -6.304 0.410 1.00 93.75 161 PRO A N 1
ATOM 1276 C CA . PRO A 1 161 ? 22.277 -6.072 1.843 1.00 93.75 161 PRO A CA 1
ATOM 1277 C C . PRO A 1 161 ? 21.324 -7.070 2.516 1.00 93.75 161 PRO A C 1
ATOM 1279 O O . PRO A 1 161 ? 20.217 -7.334 2.037 1.00 93.75 161 PRO A O 1
ATOM 1282 N N . LYS A 1 162 ? 21.738 -7.607 3.669 1.00 92.44 162 LYS A N 1
ATOM 1283 C CA . LYS A 1 162 ? 20.865 -8.425 4.518 1.00 92.44 162 LYS A CA 1
ATOM 1284 C C . LYS A 1 162 ? 19.911 -7.505 5.272 1.00 92.44 162 LYS A C 1
ATOM 1286 O O . LYS A 1 162 ? 20.307 -6.827 6.216 1.00 92.44 162 LYS A O 1
ATOM 1291 N N . LEU A 1 163 ? 18.660 -7.472 4.829 1.00 91.81 163 LEU A N 1
ATOM 1292 C CA . LEU A 1 163 ? 17.613 -6.673 5.454 1.00 91.81 163 LEU A CA 1
ATOM 1293 C C . LEU A 1 163 ? 16.961 -7.436 6.614 1.00 91.81 163 LEU A C 1
ATOM 1295 O O . LEU A 1 163 ? 16.801 -8.655 6.515 1.00 91.81 163 LEU A O 1
ATOM 1299 N N . PRO A 1 164 ? 16.535 -6.742 7.685 1.00 89.31 164 PRO A N 1
ATOM 1300 C CA . PRO A 1 164 ? 15.721 -7.364 8.722 1.00 89.31 164 PRO A CA 1
ATOM 1301 C C . PRO A 1 164 ? 14.404 -7.860 8.124 1.00 89.31 164 PRO A C 1
ATOM 1303 O O . PRO A 1 164 ? 13.897 -7.284 7.153 1.00 89.31 164 PRO A O 1
ATOM 1306 N N . GLU A 1 165 ? 13.827 -8.906 8.709 1.00 87.12 165 GLU A N 1
ATOM 1307 C CA . GLU A 1 165 ? 12.492 -9.361 8.322 1.00 87.12 165 GLU A CA 1
ATOM 1308 C C . GLU A 1 165 ? 11.475 -8.220 8.413 1.00 87.12 165 GLU A C 1
ATOM 1310 O O . GLU A 1 165 ? 11.633 -7.263 9.175 1.00 87.12 165 GLU A O 1
ATOM 1315 N N . GLN A 1 166 ? 10.445 -8.278 7.571 1.00 85.88 166 GLN A N 1
ATOM 1316 C CA . GLN A 1 166 ? 9.378 -7.291 7.645 1.00 85.88 166 GLN A CA 1
ATOM 1317 C C . GLN A 1 166 ? 8.644 -7.418 8.974 1.00 85.88 166 GLN A C 1
ATOM 1319 O O . GLN A 1 166 ? 8.314 -8.522 9.405 1.00 85.88 166 GLN A O 1
ATOM 1324 N N . ASN A 1 167 ? 8.355 -6.270 9.584 1.00 80.31 167 ASN A N 1
ATOM 1325 C CA . ASN A 1 167 ? 7.525 -6.216 10.774 1.00 80.31 167 ASN A CA 1
ATOM 1326 C C . ASN A 1 167 ? 6.168 -6.855 10.470 1.00 80.31 167 ASN A C 1
ATOM 1328 O O . ASN A 1 167 ? 5.473 -6.437 9.544 1.00 80.31 167 ASN A O 1
ATOM 1332 N N . LYS A 1 168 ? 5.790 -7.850 11.269 1.00 86.94 168 LYS A N 1
ATOM 1333 C CA . LYS A 1 168 ? 4.464 -8.464 11.258 1.00 86.94 168 LYS A CA 1
ATOM 1334 C C . LYS A 1 168 ? 3.870 -8.282 12.641 1.00 86.94 168 LYS A C 1
ATOM 1336 O O . LYS A 1 168 ? 4.310 -8.915 13.593 1.00 86.94 168 LYS A O 1
ATOM 1341 N N . ASN A 1 169 ? 2.868 -7.422 12.736 1.00 87.88 169 ASN A N 1
ATOM 1342 C CA . ASN A 1 169 ? 2.170 -7.107 13.974 1.00 87.88 169 ASN A CA 1
ATOM 1343 C C . ASN A 1 169 ? 0.666 -7.372 13.811 1.00 87.88 169 ASN A C 1
ATOM 1345 O O . ASN A 1 169 ? -0.128 -6.441 13.948 1.00 87.88 169 ASN A O 1
ATOM 1349 N N . PRO A 1 170 ? 0.238 -8.622 13.538 1.00 84.81 170 PRO A N 1
ATOM 1350 C CA . PRO A 1 170 ? -1.176 -8.940 13.311 1.00 84.81 170 PRO A CA 1
ATOM 1351 C C . PRO A 1 170 ? -2.060 -8.673 14.542 1.00 84.81 170 PRO A C 1
ATOM 1353 O O . PRO A 1 170 ? -3.279 -8.582 14.426 1.00 84.81 170 PRO A O 1
ATOM 1356 N N . GLU A 1 171 ? -1.458 -8.517 15.722 1.00 86.25 171 GLU A N 1
ATOM 1357 C CA . GLU A 1 171 ? -2.127 -8.078 16.951 1.00 86.25 171 GLU A CA 1
ATOM 1358 C C . GLU A 1 171 ? -2.651 -6.638 16.853 1.00 86.25 171 GLU A C 1
ATOM 1360 O O . GLU A 1 171 ? -3.637 -6.279 17.498 1.00 86.25 171 GLU A O 1
ATOM 1365 N N . ILE A 1 172 ? -2.003 -5.790 16.049 1.00 89.56 172 ILE A N 1
ATOM 1366 C CA . ILE A 1 172 ? -2.485 -4.446 15.749 1.00 89.56 172 ILE A CA 1
ATOM 1367 C C . ILE A 1 172 ? -3.603 -4.579 14.718 1.00 89.56 172 ILE A C 1
ATOM 1369 O O . ILE A 1 172 ? -3.439 -5.215 13.681 1.00 89.56 172 ILE A O 1
ATOM 1373 N N . ILE A 1 173 ? -4.737 -3.954 15.019 1.00 92.75 173 ILE A N 1
ATOM 1374 C CA . ILE A 1 173 ? -5.899 -3.877 14.141 1.00 92.75 173 ILE A CA 1
ATOM 1375 C C . ILE A 1 173 ? -6.069 -2.414 13.753 1.00 92.75 173 ILE A C 1
ATOM 1377 O O . ILE A 1 173 ? -6.082 -1.543 14.627 1.00 92.75 173 ILE A O 1
ATOM 1381 N N . VAL A 1 174 ? -6.182 -2.168 12.454 1.00 94.69 174 VAL A N 1
ATOM 1382 C CA . VAL A 1 174 ? -6.568 -0.892 11.860 1.00 94.69 174 VAL A CA 1
ATOM 1383 C C . VAL A 1 174 ? -7.982 -1.061 11.320 1.00 94.69 174 VAL A C 1
ATOM 1385 O O . VAL A 1 174 ? -8.185 -1.670 10.272 1.00 94.69 174 VAL A O 1
ATOM 1388 N N . GLU A 1 175 ? -8.957 -0.548 12.066 1.00 93.81 175 GLU A N 1
ATOM 1389 C CA . GLU A 1 175 ? -10.371 -0.588 11.686 1.00 93.81 175 GLU A CA 1
ATOM 1390 C C . GLU A 1 175 ? -10.689 0.558 10.709 1.00 93.81 175 GLU A C 1
ATOM 1392 O O . GLU A 1 175 ? -10.333 1.721 10.947 1.00 93.81 175 GLU A O 1
ATOM 1397 N N . CYS A 1 176 ? -11.370 0.246 9.607 1.00 94.31 176 CYS A N 1
ATOM 1398 C CA . CYS A 1 176 ? -11.792 1.205 8.593 1.00 94.31 176 CYS A CA 1
ATOM 1399 C C . CYS A 1 176 ? -13.293 1.093 8.318 1.00 94.31 176 CYS A C 1
ATOM 1401 O O . CYS A 1 176 ? -13.774 0.070 7.834 1.00 94.31 176 CYS A O 1
ATOM 1403 N N . ASN A 1 177 ? -14.003 2.187 8.588 1.00 93.31 177 ASN A N 1
ATOM 1404 C CA . ASN A 1 177 ? -15.439 2.354 8.341 1.00 93.31 177 ASN A CA 1
ATOM 1405 C C . ASN A 1 177 ? -15.697 3.530 7.380 1.00 93.31 177 ASN A C 1
ATOM 1407 O O . ASN A 1 177 ? -16.811 4.034 7.263 1.00 93.31 177 ASN A O 1
ATOM 1411 N N . GLU A 1 178 ? -14.643 4.032 6.737 1.00 94.31 178 GLU A N 1
ATOM 1412 C CA . GLU A 1 178 ? -14.683 5.183 5.851 1.00 94.31 178 GLU A CA 1
ATOM 1413 C C . GLU A 1 178 ? -14.772 4.745 4.396 1.00 94.31 178 GLU A C 1
ATOM 1415 O O . GLU A 1 178 ? -13.961 3.958 3.921 1.00 94.31 178 GLU A O 1
ATOM 1420 N N . THR A 1 179 ? -15.718 5.321 3.663 1.00 95.50 179 THR A N 1
ATOM 1421 C CA . THR A 1 179 ? -15.957 4.998 2.251 1.00 95.50 179 THR A CA 1
ATOM 1422 C C . THR A 1 179 ? -15.249 5.952 1.289 1.00 95.50 179 THR A C 1
ATOM 1424 O O . THR A 1 179 ? -15.289 5.748 0.074 1.00 95.50 179 THR A O 1
ATOM 1427 N N . THR A 1 180 ? -14.610 7.018 1.791 1.00 97.38 180 THR A N 1
ATOM 1428 C CA . THR A 1 180 ? -13.890 7.966 0.931 1.00 97.38 180 THR A CA 1
ATOM 1429 C C . THR A 1 180 ? -12.544 7.372 0.501 1.00 97.38 180 THR A C 1
ATOM 1431 O O . THR A 1 180 ? -11.823 6.835 1.352 1.00 97.38 180 THR A O 1
ATOM 1434 N N . PRO A 1 181 ? -12.168 7.464 -0.792 1.00 97.31 181 PRO A N 1
ATOM 1435 C CA . PRO A 1 181 ? -10.985 6.773 -1.299 1.00 97.31 181 PRO A CA 1
ATOM 1436 C C . PRO A 1 181 ? -9.678 7.094 -0.571 1.00 97.31 181 PRO A C 1
ATOM 1438 O O . PRO A 1 181 ? -8.871 6.206 -0.314 1.00 97.31 181 PRO A O 1
ATOM 1441 N N . ASP A 1 182 ? -9.471 8.355 -0.204 1.00 96.75 182 ASP A N 1
ATOM 1442 C CA . ASP A 1 182 ? -8.281 8.819 0.505 1.00 96.75 182 ASP A CA 1
ATOM 1443 C C . ASP A 1 182 ? -8.169 8.222 1.914 1.00 96.75 182 ASP A C 1
ATOM 1445 O O . ASP A 1 182 ? -7.093 7.766 2.306 1.00 96.75 182 ASP A O 1
ATOM 1449 N N . LYS A 1 183 ? -9.277 8.175 2.662 1.00 97.38 183 LYS A N 1
ATOM 1450 C CA . LYS A 1 183 ? -9.319 7.630 4.027 1.00 97.38 183 LYS A CA 1
ATOM 1451 C C . LYS A 1 183 ? -9.168 6.123 4.048 1.00 97.38 183 LYS A C 1
ATOM 1453 O O . LYS A 1 183 ? -8.344 5.619 4.813 1.00 97.38 183 LYS A O 1
ATOM 1458 N N . TYR A 1 184 ? -9.902 5.423 3.186 1.00 98.19 184 TYR A N 1
ATOM 1459 C CA . TYR A 1 184 ? -9.820 3.969 3.097 1.00 98.19 184 TYR A CA 1
ATOM 1460 C C . TYR A 1 184 ? -8.402 3.528 2.712 1.00 98.19 184 TYR A C 1
ATOM 1462 O O . TYR A 1 184 ? -7.766 2.756 3.433 1.00 98.19 184 TYR A O 1
ATOM 1470 N N . LEU A 1 185 ? -7.851 4.092 1.628 1.00 98.06 185 LEU A N 1
ATOM 1471 C CA . LEU A 1 185 ? -6.488 3.777 1.197 1.00 98.06 185 LEU A CA 1
ATOM 1472 C C . LEU A 1 185 ? -5.447 4.218 2.228 1.00 98.06 185 LEU A C 1
ATOM 1474 O O . LEU A 1 185 ? -4.468 3.509 2.438 1.00 98.06 185 LEU A O 1
ATOM 1478 N N . GLY A 1 186 ? -5.648 5.350 2.906 1.00 97.88 186 GLY A N 1
ATOM 1479 C CA . GLY A 1 186 ? -4.743 5.821 3.953 1.00 97.88 186 GLY A CA 1
ATOM 1480 C C . GLY A 1 186 ? -4.644 4.854 5.132 1.00 97.88 186 GLY A C 1
ATOM 1481 O O . GLY A 1 186 ? -3.539 4.505 5.552 1.00 97.88 186 GLY A O 1
ATOM 1482 N N . LYS A 1 187 ? -5.781 4.341 5.615 1.00 97.88 187 LYS A N 1
ATOM 1483 C CA . LYS A 1 187 ? -5.817 3.316 6.668 1.00 97.88 187 LYS A CA 1
ATOM 1484 C C . LYS A 1 187 ? -5.251 1.977 6.200 1.00 97.88 187 LYS A C 1
ATOM 1486 O O . LYS A 1 187 ? -4.492 1.347 6.937 1.00 97.88 187 LYS A O 1
ATOM 1491 N N . TYR A 1 188 ? -5.538 1.570 4.966 1.00 98.25 188 TYR A N 1
ATOM 1492 C CA . TYR A 1 188 ? -4.929 0.381 4.368 1.00 98.25 188 TYR A CA 1
ATOM 1493 C C . TYR A 1 188 ? -3.392 0.501 4.282 1.00 98.25 188 TYR A C 1
AT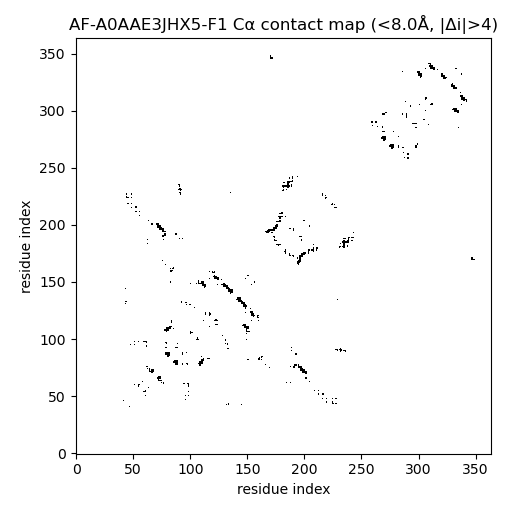OM 1495 O O . TYR A 1 188 ? -2.661 -0.427 4.640 1.00 98.25 188 TYR A O 1
ATOM 1503 N N . LEU A 1 189 ? -2.873 1.666 3.881 1.00 97.94 189 LEU A N 1
ATOM 1504 C CA . LEU A 1 189 ? -1.434 1.952 3.837 1.00 97.94 189 LEU A CA 1
ATOM 1505 C C . LEU A 1 189 ? -0.797 1.983 5.236 1.00 97.94 189 LEU A C 1
ATOM 1507 O O . LEU A 1 189 ? 0.346 1.541 5.389 1.00 97.94 189 LEU A O 1
ATOM 1511 N N . ALA A 1 190 ? -1.520 2.461 6.253 1.00 96.81 190 ALA A N 1
ATOM 1512 C CA . ALA A 1 190 ? -1.075 2.398 7.645 1.00 96.81 190 ALA A CA 1
ATOM 1513 C C . ALA A 1 190 ? -0.962 0.945 8.118 1.00 96.81 190 ALA A C 1
ATOM 1515 O O . ALA A 1 190 ? 0.075 0.554 8.654 1.00 96.81 190 ALA A O 1
ATOM 1516 N N . ALA A 1 191 ? -1.981 0.123 7.847 1.00 96.88 191 ALA A N 1
ATOM 1517 C CA . ALA A 1 191 ? -1.948 -1.300 8.167 1.00 96.88 191 ALA A CA 1
ATOM 1518 C C . ALA A 1 191 ? -0.773 -2.008 7.475 1.00 96.88 191 ALA A C 1
ATOM 1520 O O . ALA A 1 191 ? -0.022 -2.737 8.119 1.00 96.88 191 ALA A O 1
ATOM 1521 N N . THR A 1 192 ? -0.554 -1.701 6.193 1.00 96.62 192 THR A N 1
ATOM 1522 C CA . THR A 1 192 ? 0.574 -2.211 5.398 1.00 96.62 192 THR A CA 1
ATOM 1523 C C . THR A 1 192 ? 1.920 -1.854 6.030 1.00 96.62 192 THR A C 1
ATOM 1525 O O . THR A 1 192 ? 2.801 -2.701 6.142 1.00 96.62 192 THR A O 1
ATOM 1528 N N . SER A 1 193 ? 2.086 -0.601 6.461 1.00 94.31 193 SER A N 1
ATOM 1529 C CA . SER A 1 193 ? 3.347 -0.099 7.022 1.00 94.31 193 SER A CA 1
ATOM 1530 C C . SER A 1 193 ? 3.638 -0.658 8.419 1.00 94.31 193 SER A C 1
ATOM 1532 O O . SER A 1 193 ? 4.797 -0.868 8.772 1.00 94.31 193 SER A O 1
ATOM 1534 N N . LEU A 1 194 ? 2.594 -0.920 9.209 1.00 92.38 194 LEU A N 1
ATOM 1535 C CA . LEU A 1 194 ? 2.699 -1.504 10.548 1.00 92.38 194 LEU A CA 1
ATOM 1536 C C . LEU A 1 194 ? 2.796 -3.038 10.535 1.00 92.38 194 LEU A C 1
ATOM 1538 O O . LEU A 1 194 ? 3.071 -3.629 11.582 1.00 92.38 194 LEU A O 1
ATOM 1542 N N . GLY A 1 195 ? 2.545 -3.683 9.389 1.00 93.44 195 GLY A N 1
ATOM 1543 C CA . GLY A 1 195 ? 2.340 -5.132 9.305 1.00 93.44 195 GLY A CA 1
ATOM 1544 C C . GLY A 1 195 ? 1.115 -5.594 10.100 1.00 93.44 195 GLY A C 1
ATOM 1545 O O . GLY A 1 195 ? 1.129 -6.679 10.680 1.00 93.44 195 GLY A O 1
ATOM 1546 N N . ALA A 1 196 ? 0.109 -4.728 10.205 1.00 94.06 196 ALA A N 1
ATOM 1547 C CA . ALA A 1 196 ? -1.087 -4.899 11.019 1.00 94.06 196 ALA A CA 1
ATOM 1548 C C . ALA A 1 196 ? -2.223 -5.573 10.237 1.00 94.06 196 ALA A C 1
ATOM 1550 O O . ALA A 1 196 ? -2.198 -5.643 9.007 1.00 94.06 196 ALA A O 1
ATOM 1551 N N . ARG A 1 197 ? -3.256 -6.029 10.951 1.00 94.94 197 ARG A N 1
ATOM 1552 C CA . ARG A 1 197 ? -4.536 -6.393 10.337 1.00 94.94 197 ARG A CA 1
ATOM 1553 C C . ARG A 1 197 ? -5.292 -5.139 9.927 1.00 94.94 197 ARG A C 1
ATOM 1555 O O . ARG A 1 197 ? -5.411 -4.202 10.711 1.00 94.94 197 ARG A O 1
ATOM 1562 N N . PHE A 1 198 ? -5.835 -5.149 8.721 1.00 96.62 198 PHE A N 1
ATOM 1563 C CA . PHE A 1 198 ? -6.815 -4.180 8.256 1.00 96.62 198 PHE A CA 1
ATOM 1564 C C . PHE A 1 198 ? -8.198 -4.825 8.328 1.00 96.62 198 PHE A C 1
ATOM 1566 O O . PHE A 1 198 ? -8.400 -5.897 7.757 1.00 96.62 198 PHE A O 1
ATOM 1573 N N . GLU A 1 199 ? -9.128 -4.198 9.042 1.00 95.12 199 GLU A N 1
ATOM 1574 C CA . GLU A 1 199 ? -10.484 -4.714 9.238 1.00 95.12 199 GLU A CA 1
ATOM 1575 C C . GLU A 1 199 ? -11.518 -3.697 8.749 1.00 95.12 199 GLU A C 1
ATOM 1577 O O . GLU A 1 199 ? -11.447 -2.515 9.078 1.00 95.12 199 GLU A O 1
ATOM 1582 N N . THR A 1 200 ? -12.477 -4.157 7.948 1.00 95.44 200 THR A N 1
ATOM 1583 C CA . THR A 1 200 ? -13.585 -3.346 7.425 1.00 95.44 200 THR A CA 1
ATOM 1584 C C . THR A 1 200 ? -14.848 -4.199 7.264 1.00 95.44 200 THR A C 1
ATOM 1586 O O . THR A 1 200 ? -14.840 -5.401 7.542 1.00 95.44 200 THR A O 1
ATOM 1589 N N . THR A 1 201 ? -15.950 -3.596 6.825 1.00 94.38 201 THR A N 1
ATOM 1590 C CA . THR A 1 201 ? -17.198 -4.300 6.502 1.00 94.38 201 THR A CA 1
ATOM 1591 C C . THR A 1 201 ? -17.375 -4.431 4.995 1.00 94.38 201 THR A C 1
ATOM 1593 O O . THR A 1 201 ? -16.837 -3.633 4.224 1.00 94.38 201 THR A O 1
ATOM 1596 N N . LYS A 1 202 ? -18.166 -5.423 4.570 1.00 92.81 202 LYS A N 1
ATOM 1597 C CA . LYS A 1 202 ? -18.548 -5.587 3.161 1.00 92.81 202 LYS A CA 1
ATOM 1598 C C . LYS A 1 202 ? -19.130 -4.296 2.571 1.00 92.81 202 LYS A C 1
ATOM 1600 O O . LYS A 1 202 ? -18.629 -3.826 1.556 1.00 92.81 202 LYS A O 1
ATOM 1605 N N . ASP A 1 203 ? -20.094 -3.687 3.257 1.00 93.19 203 ASP A N 1
ATOM 1606 C CA . ASP A 1 203 ? -20.768 -2.467 2.794 1.00 93.19 203 ASP A CA 1
ATOM 1607 C C . ASP A 1 203 ? -19.795 -1.288 2.641 1.00 93.19 203 ASP A C 1
ATOM 1609 O O . ASP A 1 203 ? -19.849 -0.549 1.657 1.00 93.19 203 ASP A O 1
ATOM 1613 N N . THR A 1 204 ? -18.860 -1.132 3.589 1.00 95.44 204 THR A N 1
ATOM 1614 C CA . THR A 1 204 ? -17.836 -0.078 3.519 1.00 95.44 204 THR A CA 1
ATOM 1615 C C . THR A 1 204 ? -16.925 -0.292 2.316 1.00 95.44 204 THR A C 1
ATOM 1617 O O . THR A 1 204 ? -16.666 0.655 1.573 1.00 95.44 204 THR A O 1
ATOM 1620 N N . MET A 1 205 ? -16.459 -1.527 2.104 1.00 95.44 205 MET A N 1
ATOM 1621 C CA . MET A 1 205 ? -15.583 -1.868 0.985 1.00 95.44 205 MET A CA 1
ATOM 1622 C C . MET A 1 205 ? -16.280 -1.667 -0.366 1.00 95.44 205 MET A C 1
ATOM 1624 O O . MET A 1 205 ? -15.680 -1.084 -1.265 1.00 95.44 205 MET A O 1
ATOM 1628 N N . GLU A 1 206 ? -17.529 -2.114 -0.518 1.00 94.69 206 GLU A N 1
ATOM 1629 C CA . GLU A 1 206 ? -18.291 -1.970 -1.767 1.00 94.69 206 GLU A CA 1
ATOM 1630 C C . GLU A 1 206 ? -18.558 -0.494 -2.098 1.00 94.69 206 GLU A C 1
ATOM 1632 O O . GLU A 1 206 ? -18.346 -0.058 -3.233 1.00 94.69 206 GLU A O 1
ATOM 1637 N N . ALA A 1 207 ? -18.938 0.311 -1.098 1.00 96.62 207 ALA A N 1
ATOM 1638 C CA . ALA A 1 207 ? -19.110 1.751 -1.269 1.00 96.62 207 ALA A CA 1
ATOM 1639 C C . ALA A 1 207 ? -17.787 2.449 -1.628 1.00 96.62 207 ALA A C 1
ATOM 1641 O O . ALA A 1 207 ? -17.750 3.278 -2.538 1.00 96.62 207 ALA A O 1
ATOM 1642 N N . PHE A 1 208 ? -16.688 2.090 -0.958 1.00 97.38 208 PHE A N 1
ATOM 1643 C CA . PHE A 1 208 ? -15.352 2.579 -1.300 1.00 97.38 208 PHE A CA 1
ATOM 1644 C C . PHE A 1 208 ? -14.955 2.208 -2.736 1.00 97.38 208 PHE A C 1
ATOM 1646 O O . PHE A 1 208 ? -14.482 3.071 -3.475 1.00 97.38 208 PHE A O 1
ATOM 1653 N N . GLN A 1 209 ? -15.161 0.951 -3.143 1.00 96.44 209 GLN A N 1
ATOM 1654 C CA . GLN A 1 209 ? -14.809 0.461 -4.473 1.00 96.44 209 GLN A CA 1
ATOM 1655 C C . GLN A 1 209 ? -15.530 1.268 -5.555 1.00 96.44 209 GLN A C 1
ATOM 1657 O O . GLN A 1 209 ? -14.884 1.729 -6.497 1.00 96.44 209 GLN A O 1
ATOM 1662 N N . LYS A 1 210 ? -16.836 1.501 -5.379 1.00 97.12 210 LYS A N 1
ATOM 1663 C CA . LYS A 1 210 ? -17.636 2.334 -6.281 1.00 97.12 210 LYS A CA 1
ATOM 1664 C C . LYS A 1 210 ? -17.115 3.774 -6.336 1.00 97.12 210 LYS A C 1
ATOM 1666 O O . LYS A 1 210 ? -16.869 4.287 -7.424 1.00 97.12 210 LYS A O 1
ATOM 1671 N N . ASN A 1 211 ? -16.878 4.398 -5.180 1.00 97.50 211 ASN A N 1
ATOM 1672 C CA . ASN A 1 211 ? -16.380 5.776 -5.105 1.00 97.50 211 ASN A CA 1
ATOM 1673 C C . ASN A 1 211 ? -15.009 5.941 -5.779 1.00 97.50 211 ASN A C 1
ATOM 1675 O O . ASN A 1 211 ? -14.758 6.941 -6.452 1.00 97.50 211 ASN A O 1
ATOM 1679 N N . LEU A 1 212 ? -14.108 4.971 -5.592 1.00 97.44 212 LEU A N 1
ATOM 1680 C CA . LEU A 1 212 ? -12.791 4.986 -6.218 1.00 97.44 212 LEU A CA 1
ATOM 1681 C C . LEU A 1 212 ? -12.897 4.778 -7.733 1.00 97.44 212 LEU A C 1
ATOM 1683 O O . LEU A 1 212 ? -12.231 5.482 -8.488 1.00 97.44 212 LEU A O 1
ATOM 1687 N N . GLU A 1 213 ? -13.726 3.837 -8.185 1.00 96.75 213 GLU A N 1
ATOM 1688 C CA . GLU A 1 213 ? -13.939 3.597 -9.612 1.00 96.75 213 GLU A CA 1
ATOM 1689 C C . GLU A 1 213 ? -14.512 4.837 -10.313 1.00 96.75 213 GLU A C 1
ATOM 1691 O O . GLU A 1 213 ? -14.023 5.209 -11.379 1.00 96.75 213 GLU A O 1
ATOM 1696 N N . GLU A 1 214 ? -15.498 5.506 -9.710 1.00 96.69 214 GLU A N 1
ATOM 1697 C CA . GLU A 1 214 ? -16.089 6.740 -10.238 1.00 96.69 214 GLU A CA 1
ATOM 1698 C C . GLU A 1 214 ? -15.075 7.895 -10.299 1.00 96.69 214 GLU A C 1
ATOM 1700 O O . GLU A 1 214 ? -14.969 8.550 -11.338 1.00 96.69 214 GLU A O 1
ATOM 1705 N N . ASP A 1 215 ? -14.286 8.123 -9.238 1.00 95.62 215 ASP A N 1
ATOM 1706 C CA . ASP A 1 215 ? -13.261 9.182 -9.223 1.00 95.62 215 ASP A CA 1
ATOM 1707 C C . ASP A 1 215 ? -12.199 8.946 -10.305 1.00 95.62 215 ASP A C 1
ATOM 1709 O O . ASP A 1 215 ? -11.852 9.866 -11.048 1.00 95.62 215 ASP A O 1
ATOM 1713 N N . LEU A 1 216 ? -11.719 7.704 -10.438 1.00 95.19 216 LEU A N 1
ATOM 1714 C CA . LEU A 1 216 ? -10.692 7.359 -11.417 1.00 95.19 216 LEU A CA 1
ATOM 1715 C C . LEU A 1 216 ? -11.212 7.372 -12.855 1.00 95.19 216 LEU A C 1
ATOM 1717 O O . LEU A 1 216 ? -10.484 7.832 -13.732 1.00 95.19 216 LEU A O 1
ATOM 1721 N N . LYS A 1 217 ? -12.443 6.909 -13.117 1.00 95.50 217 LYS A N 1
ATOM 1722 C CA . LYS A 1 217 ? -13.052 6.991 -14.456 1.00 95.50 217 LYS A CA 1
ATOM 1723 C C . LYS A 1 217 ? -13.239 8.436 -14.890 1.00 95.50 217 LYS A C 1
ATOM 1725 O O . LYS A 1 217 ? -12.775 8.794 -15.964 1.00 95.50 217 LYS A O 1
ATOM 1730 N N . ARG A 1 218 ? -13.816 9.278 -14.025 1.00 95.19 218 ARG A N 1
ATOM 1731 C CA . ARG A 1 218 ? -13.977 10.710 -14.308 1.00 95.19 218 ARG A CA 1
ATOM 1732 C C . ARG A 1 218 ? -12.638 11.355 -14.658 1.00 95.19 218 ARG A C 1
ATOM 1734 O O . ARG A 1 218 ? -12.518 11.994 -15.695 1.00 95.19 218 ARG A O 1
ATOM 1741 N N . SER A 1 219 ? -11.612 11.148 -13.832 1.00 91.06 219 SER A N 1
ATOM 1742 C CA . SER A 1 219 ? -10.290 11.717 -14.107 1.00 91.06 219 SER A CA 1
ATOM 1743 C C . SER A 1 219 ? -9.619 11.121 -15.345 1.00 91.06 219 SER A C 1
ATOM 1745 O O . SER A 1 219 ? -8.853 11.818 -16.005 1.00 91.06 219 SER A O 1
ATOM 1747 N N . TYR A 1 220 ? -9.899 9.862 -15.684 1.00 92.12 220 TYR A N 1
ATOM 1748 C CA . TYR A 1 220 ? -9.429 9.248 -16.922 1.00 92.12 220 TYR A CA 1
ATOM 1749 C C . TYR A 1 220 ? -10.077 9.903 -18.154 1.00 92.12 220 TYR A C 1
ATOM 1751 O O . TYR A 1 220 ? -9.360 10.280 -19.081 1.00 92.12 220 TYR A O 1
ATOM 1759 N N . ASP A 1 221 ? -11.394 10.120 -18.128 1.00 92.88 221 ASP A N 1
ATOM 1760 C CA . ASP A 1 221 ? -12.151 10.769 -19.209 1.00 92.88 221 ASP A CA 1
ATOM 1761 C C . ASP A 1 221 ? -11.734 12.242 -19.392 1.00 92.88 221 ASP A C 1
ATOM 1763 O O . ASP A 1 221 ? -11.593 12.730 -20.514 1.00 92.88 221 ASP A O 1
ATOM 1767 N N . GLU A 1 222 ? -11.421 12.930 -18.290 1.00 93.25 222 GLU A N 1
ATOM 1768 C CA . GLU A 1 222 ? -10.862 14.291 -18.266 1.00 93.25 222 GLU A CA 1
ATOM 1769 C C . GLU A 1 222 ? -9.366 14.354 -18.647 1.00 93.25 222 GLU A C 1
ATOM 1771 O O . GLU A 1 222 ? -8.772 15.433 -18.660 1.00 93.25 222 GLU A O 1
ATOM 1776 N N . LYS A 1 223 ? -8.726 13.213 -18.949 1.00 90.88 223 LYS A N 1
ATOM 1777 C CA . LYS A 1 223 ? -7.280 13.081 -19.229 1.00 90.88 223 LYS A CA 1
ATOM 1778 C C . LYS A 1 223 ? -6.372 13.567 -18.083 1.00 90.88 223 LYS A C 1
ATOM 1780 O O . LYS A 1 223 ? -5.194 13.864 -18.290 1.00 90.88 223 LYS A O 1
ATOM 1785 N N . CYS A 1 224 ? -6.887 13.601 -16.855 1.00 86.94 224 CYS A N 1
ATOM 1786 C CA . CYS A 1 224 ? -6.178 13.979 -15.633 1.00 86.94 224 CYS A CA 1
ATOM 1787 C C . CYS A 1 224 ? -5.536 12.753 -14.956 1.00 86.94 224 CYS A C 1
ATOM 1789 O O . CYS A 1 224 ? -5.904 12.322 -13.861 1.00 86.94 224 CYS A O 1
ATOM 1791 N N . TYR A 1 225 ? -4.531 12.163 -15.606 1.00 87.19 225 TYR A N 1
ATOM 1792 C CA . TYR A 1 225 ? -3.911 10.920 -15.123 1.00 87.19 225 TYR A CA 1
ATOM 1793 C C . TYR A 1 225 ? -3.063 11.089 -13.851 1.00 87.19 225 TYR A C 1
ATOM 1795 O O . TYR A 1 225 ? -2.698 10.105 -13.210 1.00 87.19 225 TYR A O 1
ATOM 1803 N N . THR A 1 226 ? -2.739 12.320 -13.448 1.00 85.56 226 THR A N 1
ATOM 1804 C CA . THR A 1 226 ? -2.026 12.605 -12.191 1.00 85.56 226 THR A CA 1
ATOM 1805 C C . THR A 1 226 ? -2.902 12.417 -10.953 1.00 85.56 226 THR A C 1
ATOM 1807 O O . THR A 1 226 ? -2.364 12.346 -9.845 1.00 85.56 226 THR A O 1
ATOM 1810 N N . ARG A 1 227 ? -4.226 12.264 -11.121 1.00 89.81 227 ARG A N 1
ATOM 1811 C CA . ARG A 1 227 ? -5.188 12.106 -10.025 1.00 89.81 227 ARG A CA 1
ATOM 1812 C C . ARG A 1 227 ? -4.811 11.008 -9.033 1.00 89.81 227 ARG A C 1
ATOM 1814 O O . ARG A 1 227 ? -4.936 11.202 -7.824 1.00 89.81 227 ARG A O 1
ATOM 1821 N N . ILE A 1 228 ? -4.302 9.874 -9.516 1.00 90.25 228 ILE A N 1
ATOM 1822 C CA . ILE A 1 228 ? -3.875 8.773 -8.643 1.00 90.25 228 ILE A CA 1
ATOM 1823 C C . ILE A 1 228 ? -2.807 9.238 -7.641 1.00 90.25 228 ILE A C 1
ATOM 1825 O O . ILE A 1 228 ? -2.870 8.886 -6.469 1.00 90.25 228 ILE A O 1
ATOM 1829 N N . PHE A 1 229 ? -1.863 10.095 -8.037 1.00 87.38 229 PHE A N 1
ATOM 1830 C CA . PHE A 1 229 ? -0.810 10.578 -7.140 1.00 87.38 229 PHE A CA 1
ATOM 1831 C C . PHE A 1 229 ? -1.333 11.599 -6.131 1.00 87.38 229 PHE A C 1
ATOM 1833 O O . PHE A 1 229 ? -0.913 11.570 -4.976 1.00 87.38 229 PHE A O 1
ATOM 1840 N N . GLU A 1 230 ? -2.292 12.442 -6.516 1.00 90.12 230 GLU A N 1
ATOM 1841 C CA . GLU A 1 230 ? -2.990 13.321 -5.570 1.00 90.12 230 GLU A CA 1
ATOM 1842 C C . GLU A 1 230 ? -3.705 12.510 -4.488 1.00 90.12 230 GLU A C 1
ATOM 1844 O O . GLU A 1 230 ? -3.568 12.796 -3.295 1.00 90.12 230 GLU A O 1
ATOM 1849 N N . LEU A 1 231 ? -4.426 11.463 -4.902 1.00 92.75 231 LEU A N 1
ATOM 1850 C CA . LEU A 1 231 ? -5.075 10.523 -3.997 1.00 92.75 231 LEU A CA 1
ATOM 1851 C C . LEU A 1 231 ? -4.046 9.841 -3.085 1.00 92.75 231 LEU A C 1
ATOM 1853 O O . LEU A 1 231 ? -4.232 9.793 -1.871 1.00 92.75 231 LEU A O 1
ATOM 1857 N N . GLY A 1 232 ? -2.924 9.390 -3.649 1.00 92.44 232 GLY A N 1
ATOM 1858 C CA . GLY A 1 232 ? -1.813 8.797 -2.906 1.00 92.44 232 GLY A CA 1
ATOM 1859 C C . GLY A 1 232 ? -1.193 9.731 -1.872 1.00 92.44 232 GLY A C 1
ATOM 1860 O O . GLY A 1 232 ? -0.826 9.277 -0.788 1.00 92.44 232 GLY A O 1
ATOM 1861 N N . ASN A 1 233 ? -1.089 11.025 -2.175 1.00 91.75 233 ASN A N 1
ATOM 1862 C CA . ASN A 1 233 ? -0.577 12.031 -1.248 1.00 91.75 233 ASN A CA 1
ATOM 1863 C C . ASN A 1 233 ? -1.547 12.247 -0.083 1.00 91.75 233 ASN A C 1
ATOM 1865 O O . ASN A 1 233 ? -1.124 12.193 1.072 1.00 91.75 233 ASN A O 1
ATOM 1869 N N . LYS A 1 234 ? -2.850 12.394 -0.362 1.00 95.00 234 LYS A N 1
ATOM 1870 C CA . LYS A 1 234 ? -3.888 12.497 0.681 1.00 95.00 234 LYS A CA 1
ATOM 1871 C C . LYS A 1 234 ? -3.922 11.249 1.568 1.00 95.00 234 LYS A C 1
ATOM 1873 O O . LYS A 1 234 ? -3.866 11.357 2.791 1.00 95.00 234 LYS A O 1
ATOM 1878 N N . ALA A 1 235 ? -3.904 10.066 0.956 1.00 96.56 235 ALA A N 1
ATOM 1879 C CA . ALA A 1 235 ? -3.836 8.793 1.666 1.00 96.56 235 ALA A CA 1
ATOM 1880 C C . ALA A 1 235 ? -2.552 8.666 2.506 1.00 96.56 235 ALA A C 1
ATOM 1882 O O . ALA A 1 235 ? -2.587 8.126 3.608 1.00 96.56 235 ALA A O 1
ATOM 1883 N N . SER A 1 236 ? -1.420 9.202 2.038 1.00 95.38 236 SER A N 1
ATOM 1884 C CA . SER A 1 236 ? -0.160 9.188 2.794 1.00 95.38 236 SER A CA 1
ATOM 1885 C C . SER A 1 236 ? -0.217 10.053 4.054 1.00 95.38 236 SER A C 1
ATOM 1887 O O . SER A 1 236 ? 0.320 9.643 5.082 1.00 95.38 236 SER A O 1
ATOM 1889 N N . VAL A 1 237 ? -0.885 11.211 4.005 1.00 95.94 237 VAL A N 1
ATOM 1890 C CA . VAL A 1 237 ? -1.120 12.049 5.195 1.00 95.94 237 VAL A CA 1
ATOM 1891 C C . VAL A 1 237 ? -1.964 11.289 6.217 1.00 95.94 237 VAL A C 1
ATOM 1893 O O . VAL A 1 237 ? -1.605 11.209 7.389 1.00 95.94 237 VAL A O 1
ATOM 1896 N N . ILE A 1 238 ? -3.046 10.655 5.765 1.00 96.88 238 ILE A N 1
ATOM 1897 C CA . ILE A 1 238 ? -3.928 9.861 6.630 1.00 96.88 238 ILE A CA 1
ATOM 1898 C C . ILE A 1 238 ? -3.169 8.672 7.228 1.00 96.88 238 ILE A C 1
ATOM 1900 O O . ILE A 1 238 ? -3.257 8.434 8.427 1.00 96.88 238 ILE A O 1
ATOM 1904 N N . CYS A 1 239 ? -2.349 7.989 6.427 1.00 97.00 239 CYS A N 1
ATOM 1905 C CA . CYS A 1 239 ? -1.482 6.906 6.882 1.00 97.00 239 CYS A CA 1
ATOM 1906 C C . CYS A 1 239 ? -0.562 7.349 8.032 1.00 97.00 239 CYS A C 1
ATOM 1908 O O . CYS A 1 239 ? -0.495 6.681 9.064 1.00 97.00 239 CYS A O 1
ATOM 1910 N N . GLN A 1 240 ? 0.111 8.496 7.891 1.00 95.81 240 GLN A N 1
ATOM 1911 C CA . GLN A 1 240 ? 0.977 9.047 8.940 1.00 95.81 240 GLN A CA 1
ATOM 1912 C C . GLN A 1 240 ? 0.201 9.373 10.218 1.00 95.81 240 GLN A C 1
ATOM 1914 O O . GLN A 1 240 ? 0.648 9.004 11.306 1.00 95.81 240 GLN A O 1
ATOM 1919 N N . ASN A 1 241 ? -0.970 9.999 10.089 1.00 95.50 241 ASN A N 1
ATOM 1920 C CA . ASN A 1 241 ? -1.824 10.332 11.228 1.00 95.50 241 ASN A CA 1
ATOM 1921 C C . ASN A 1 241 ? -2.289 9.069 11.961 1.00 95.50 241 ASN A C 1
ATOM 1923 O O . ASN A 1 241 ? -2.090 8.959 13.167 1.00 95.50 241 ASN A O 1
ATOM 1927 N N . THR A 1 242 ? -2.794 8.069 11.234 1.00 94.19 242 THR A N 1
ATOM 1928 C CA . THR A 1 242 ? -3.227 6.788 11.809 1.00 94.19 242 THR A CA 1
ATOM 1929 C C . THR A 1 242 ? -2.083 6.065 12.524 1.00 94.19 242 THR A C 1
ATOM 1931 O O . THR A 1 242 ? -2.263 5.569 13.634 1.00 94.19 242 THR A O 1
ATOM 1934 N N . MET A 1 243 ? -0.880 6.023 11.939 1.00 92.75 243 MET A N 1
ATOM 1935 C CA . MET A 1 243 ? 0.282 5.428 12.612 1.00 92.75 243 MET A CA 1
ATOM 1936 C C . MET A 1 243 ? 0.670 6.196 13.884 1.00 92.75 243 MET A C 1
ATOM 1938 O O . MET A 1 243 ? 1.014 5.574 14.891 1.00 92.75 243 MET A O 1
ATOM 1942 N N . SER A 1 244 ? 0.602 7.531 13.855 1.00 92.12 244 SER A N 1
ATOM 1943 C CA . SER A 1 244 ? 0.882 8.383 15.016 1.00 92.12 244 SER A CA 1
ATOM 1944 C C . SER A 1 244 ? -0.120 8.144 16.148 1.00 92.12 244 SER A C 1
ATOM 1946 O O . SER A 1 244 ? 0.287 7.940 17.291 1.00 92.12 244 SER A O 1
ATOM 1948 N N . GLU A 1 245 ? -1.414 8.080 15.828 1.00 90.06 245 GLU A N 1
ATOM 1949 C CA . GLU A 1 245 ? -2.493 7.783 16.777 1.00 90.06 245 GLU A CA 1
ATOM 1950 C C . GLU A 1 245 ? -2.304 6.414 17.438 1.00 90.06 245 GLU A C 1
ATOM 1952 O O . GLU A 1 245 ? -2.340 6.310 18.664 1.00 90.06 245 GLU A O 1
ATOM 1957 N N . ILE A 1 246 ? -2.020 5.373 16.650 1.00 88.06 246 ILE A N 1
ATOM 1958 C CA . ILE A 1 246 ? -1.755 4.022 17.167 1.00 88.06 246 ILE A CA 1
ATOM 1959 C C . ILE A 1 246 ? -0.527 4.023 18.086 1.00 88.06 246 ILE A C 1
ATOM 1961 O O . ILE A 1 246 ? -0.554 3.433 19.169 1.00 88.06 246 ILE A O 1
ATOM 1965 N N . GLY A 1 247 ? 0.549 4.703 17.679 1.00 83.88 247 GLY A N 1
ATOM 1966 C CA . GLY A 1 247 ? 1.757 4.836 18.491 1.00 83.88 247 GLY A CA 1
ATOM 1967 C C . GLY A 1 247 ? 1.505 5.584 19.801 1.00 83.88 247 GLY A C 1
ATOM 1968 O O . GLY A 1 247 ? 2.025 5.196 20.847 1.00 83.88 247 GLY A O 1
ATOM 1969 N N . GLN A 1 248 ? 0.676 6.627 19.772 1.00 80.12 248 GLN A N 1
ATOM 1970 C CA . GLN A 1 248 ? 0.308 7.392 20.958 1.00 80.12 248 GLN A CA 1
ATOM 1971 C C . GLN A 1 248 ? -0.546 6.563 21.922 1.00 80.12 248 GLN A C 1
ATOM 1973 O O . GLN A 1 248 ? -0.222 6.491 23.105 1.00 80.12 248 GLN A O 1
ATOM 1978 N N . GLN A 1 249 ? -1.552 5.851 21.412 1.00 78.69 249 GLN A N 1
ATOM 1979 C CA . GLN A 1 249 ? -2.372 4.931 22.204 1.00 78.69 249 GLN A CA 1
ATOM 1980 C C . GLN A 1 249 ? -1.531 3.840 22.878 1.00 78.69 249 GLN A C 1
ATOM 1982 O O . GLN A 1 249 ? -1.767 3.505 24.039 1.00 78.69 249 GLN A O 1
ATOM 1987 N N . ALA A 1 250 ? -0.527 3.301 22.178 1.00 76.44 250 ALA A N 1
ATOM 1988 C CA . ALA A 1 250 ? 0.385 2.315 22.749 1.00 76.44 250 ALA A CA 1
ATOM 1989 C C . ALA A 1 250 ? 1.198 2.897 23.919 1.00 76.44 250 ALA A C 1
ATOM 1991 O O . ALA A 1 250 ? 1.258 2.285 24.987 1.00 76.44 250 ALA A O 1
ATOM 1992 N N . ARG A 1 251 ? 1.756 4.104 23.750 1.00 74.31 251 ARG A N 1
ATOM 1993 C CA . ARG A 1 251 ? 2.512 4.803 24.804 1.00 74.31 251 ARG A CA 1
ATOM 1994 C C . ARG A 1 251 ? 1.647 5.160 26.008 1.00 74.31 251 ARG A C 1
ATOM 1996 O O . ARG A 1 251 ? 2.080 4.990 27.145 1.00 74.31 251 ARG A O 1
ATOM 2003 N N . ASP A 1 252 ? 0.433 5.645 25.779 1.00 70.75 252 ASP A N 1
ATOM 2004 C CA . ASP A 1 252 ? -0.474 6.014 26.866 1.00 70.75 252 ASP A CA 1
ATOM 2005 C C . ASP A 1 252 ? -0.940 4.773 27.635 1.00 70.75 252 ASP A C 1
ATOM 2007 O O . ASP A 1 252 ? -0.952 4.776 28.868 1.00 70.75 252 ASP A O 1
ATOM 2011 N N . GLY A 1 253 ? -1.197 3.665 26.933 1.00 65.56 253 GLY A N 1
ATOM 2012 C CA . GLY A 1 253 ? -1.450 2.367 27.555 1.00 65.56 253 GLY A CA 1
ATOM 2013 C C . GLY A 1 253 ? -0.278 1.872 28.409 1.00 65.56 253 GLY A C 1
ATOM 2014 O O . GLY A 1 253 ? -0.493 1.331 29.494 1.00 65.56 253 GLY A O 1
ATOM 2015 N N . GLU A 1 254 ? 0.962 2.083 27.968 1.00 68.25 254 GLU A N 1
ATOM 2016 C CA . GLU A 1 254 ? 2.158 1.713 28.728 1.00 68.25 254 GLU A CA 1
ATOM 2017 C C . GLU A 1 254 ? 2.349 2.578 29.978 1.00 68.25 254 GLU A C 1
ATOM 2019 O O . GLU A 1 254 ? 2.587 2.039 31.058 1.00 68.25 254 GLU A O 1
ATOM 2024 N N . LYS A 1 255 ? 2.133 3.895 29.880 1.00 62.94 255 LYS A N 1
ATOM 2025 C CA . LYS A 1 255 ? 2.146 4.800 31.042 1.00 62.94 255 LYS A CA 1
ATOM 2026 C C . LYS A 1 255 ? 1.090 4.415 32.074 1.00 62.94 255 LYS A C 1
ATOM 2028 O O . LYS A 1 255 ? 1.369 4.432 33.271 1.00 62.94 255 LYS A O 1
ATOM 2033 N N . ILE A 1 256 ? -0.112 4.043 31.628 1.00 58.03 256 ILE A N 1
ATOM 2034 C CA . ILE A 1 256 ? -1.164 3.538 32.521 1.00 58.03 256 ILE A CA 1
ATOM 2035 C C . ILE A 1 256 ? -0.703 2.233 33.179 1.00 58.03 256 ILE A C 1
ATOM 2037 O O . ILE A 1 256 ? -0.828 2.091 34.392 1.00 58.03 256 ILE A O 1
ATOM 2041 N N . ARG A 1 257 ? -0.114 1.294 32.425 1.00 57.50 257 ARG A N 1
ATOM 2042 C CA . ARG A 1 257 ? 0.408 0.032 32.981 1.00 57.50 257 ARG A CA 1
ATOM 2043 C C . ARG A 1 257 ? 1.520 0.256 34.007 1.00 57.50 257 ARG A C 1
ATOM 2045 O O . ARG A 1 257 ? 1.479 -0.391 35.048 1.00 57.50 257 ARG A O 1
ATOM 2052 N N . GLN A 1 258 ? 2.456 1.167 33.746 1.00 56.53 258 GLN A N 1
ATOM 2053 C CA . GLN A 1 258 ? 3.538 1.517 34.672 1.00 56.53 258 GLN A CA 1
ATOM 2054 C C . GLN A 1 258 ? 2.989 2.144 35.957 1.00 56.53 258 GLN A C 1
ATOM 2056 O O . GLN A 1 258 ? 3.287 1.657 37.048 1.00 56.53 258 GLN A O 1
ATOM 2061 N N . LYS A 1 259 ? 2.071 3.114 35.843 1.00 55.50 259 LYS A N 1
ATOM 2062 C CA . LYS A 1 259 ? 1.375 3.686 37.006 1.00 55.50 259 LYS A CA 1
ATOM 2063 C C . LYS A 1 259 ? 0.611 2.628 37.800 1.00 55.50 259 LYS A C 1
ATOM 2065 O O . LYS A 1 259 ? 0.660 2.639 39.026 1.00 55.50 259 LYS A O 1
ATOM 2070 N N . VAL A 1 260 ? -0.057 1.684 37.129 1.00 51.59 260 VAL A N 1
ATOM 2071 C CA . VAL A 1 260 ? -0.755 0.558 37.776 1.00 51.59 260 VAL A CA 1
ATOM 2072 C C . VAL A 1 260 ? 0.232 -0.406 38.449 1.00 51.59 260 VAL A C 1
ATOM 2074 O O . VAL A 1 260 ? -0.058 -0.912 39.529 1.00 51.59 260 VAL A O 1
ATOM 2077 N N . SER A 1 261 ? 1.410 -0.665 37.872 1.00 51.94 261 SER A N 1
ATOM 2078 C CA . SER A 1 261 ? 2.435 -1.493 38.525 1.00 51.94 261 SER A CA 1
ATOM 2079 C C . SER A 1 261 ? 3.080 -0.809 39.731 1.00 51.94 261 SER A C 1
ATOM 2081 O O . SER A 1 261 ? 3.325 -1.474 40.733 1.00 51.94 261 SER A O 1
ATOM 2083 N N . GLU A 1 262 ? 3.283 0.507 39.681 1.00 48.97 262 GLU A N 1
ATOM 2084 C CA . GLU A 1 262 ? 3.823 1.292 40.799 1.00 48.97 262 GLU A CA 1
ATOM 2085 C C . GLU A 1 262 ? 2.806 1.443 41.943 1.00 48.97 262 GLU A C 1
ATOM 2087 O O . GLU A 1 262 ? 3.176 1.432 43.118 1.00 48.97 262 GLU A O 1
ATOM 2092 N N . SER A 1 263 ? 1.510 1.519 41.623 1.00 46.84 263 SER A N 1
ATOM 2093 C CA . SER A 1 263 ? 0.425 1.579 42.618 1.00 46.84 263 SER A CA 1
ATOM 2094 C C . SER A 1 263 ? 0.044 0.210 43.202 1.00 46.84 263 SER A C 1
ATOM 2096 O O . SER A 1 263 ? -0.395 0.146 44.350 1.00 46.84 263 SER A O 1
ATOM 2098 N N . ARG A 1 264 ? 0.314 -0.904 42.499 1.00 44.91 264 ARG A N 1
ATOM 2099 C CA . ARG A 1 264 ? 0.193 -2.278 43.041 1.00 44.91 264 ARG A CA 1
ATOM 2100 C C . ARG A 1 264 ? 1.093 -2.557 44.248 1.00 44.91 264 ARG A C 1
ATOM 2102 O O . ARG A 1 264 ? 0.834 -3.511 44.972 1.00 44.91 264 ARG A O 1
ATOM 2109 N N . SER A 1 265 ? 2.124 -1.744 44.475 1.00 45.31 265 SER A N 1
ATOM 2110 C CA . SER A 1 265 ? 3.084 -1.935 45.566 1.00 45.31 265 SER A CA 1
ATOM 2111 C C . SER A 1 265 ? 2.615 -1.405 46.928 1.00 45.31 265 SER A C 1
ATOM 2113 O O . SER A 1 265 ? 3.324 -1.631 47.906 1.00 45.31 265 SER A O 1
ATOM 2115 N N . ARG A 1 266 ? 1.495 -0.667 47.030 1.00 47.72 266 ARG A N 1
ATOM 2116 C CA . ARG A 1 266 ? 1.193 0.069 48.276 1.00 47.72 266 ARG A CA 1
ATOM 2117 C C . ARG A 1 266 ? -0.103 -0.270 49.009 1.00 47.72 266 ARG A C 1
ATOM 2119 O O . ARG A 1 266 ? -0.165 0.051 50.188 1.00 47.72 266 ARG A O 1
ATOM 2126 N N . TYR A 1 267 ? -1.089 -0.939 48.401 1.00 51.66 267 TYR A N 1
ATOM 2127 C CA . TYR A 1 267 ? -2.359 -1.208 49.095 1.00 51.66 267 TYR A CA 1
ATOM 2128 C C . TYR A 1 267 ? -2.961 -2.582 48.767 1.00 51.66 267 TYR A C 1
ATOM 2130 O O . TYR A 1 267 ? -3.181 -2.940 47.605 1.00 51.66 267 TYR A O 1
ATOM 2138 N N . GLU A 1 268 ? -3.244 -3.354 49.817 1.00 56.75 268 GLU A N 1
ATOM 2139 C CA . GLU A 1 268 ? -3.951 -4.631 49.727 1.00 56.75 268 GLU A CA 1
ATOM 2140 C C . GLU A 1 268 ? -5.476 -4.400 49.732 1.00 56.75 268 GLU A C 1
ATOM 2142 O O . GLU A 1 268 ? -5.975 -3.685 50.601 1.00 56.75 268 GLU A O 1
ATOM 2147 N N . PRO A 1 269 ? -6.240 -4.965 48.777 1.00 54.78 269 PRO A N 1
ATOM 2148 C CA . PRO A 1 269 ? -7.690 -4.778 48.713 1.00 54.78 269 PRO A CA 1
ATOM 2149 C C . PRO A 1 269 ? -8.422 -5.721 49.693 1.00 54.78 269 PRO A C 1
ATOM 2151 O O . PRO A 1 269 ? -8.202 -6.933 49.667 1.00 54.78 269 PRO A O 1
ATOM 2154 N N . TYR A 1 270 ? -9.342 -5.192 50.507 1.00 50.06 270 TYR A N 1
ATOM 2155 C CA . TYR A 1 270 ? -10.145 -5.942 51.493 1.00 50.06 270 TYR A CA 1
ATOM 2156 C C . TYR A 1 270 ? -11.653 -5.826 51.228 1.00 50.06 270 TYR A C 1
ATOM 2158 O O . TYR A 1 270 ? -12.127 -4.795 50.751 1.00 50.06 270 TYR A O 1
ATOM 2166 N N . ASN A 1 271 ? -12.402 -6.880 51.561 1.00 45.47 271 ASN A N 1
ATOM 2167 C CA . ASN A 1 271 ? -13.854 -6.969 51.526 1.00 45.47 271 ASN A CA 1
ATOM 2168 C C . ASN A 1 271 ? -14.446 -6.024 52.581 1.00 45.47 271 ASN A C 1
ATOM 2170 O O . ASN A 1 271 ? -14.203 -6.207 53.773 1.00 45.47 271 ASN A O 1
ATOM 2174 N N . PRO A 1 272 ? -15.247 -5.028 52.176 1.00 42.56 272 PRO A N 1
ATOM 2175 C CA . PRO A 1 272 ? -15.724 -3.983 53.076 1.00 42.56 272 PRO A CA 1
ATOM 2176 C C . PRO A 1 272 ? -16.821 -4.441 54.049 1.00 42.56 272 PRO A C 1
ATOM 2178 O O . PRO A 1 272 ? -17.164 -3.684 54.950 1.00 42.56 272 PRO A O 1
ATOM 2181 N N . VAL A 1 273 ? -17.397 -5.635 53.865 1.00 37.22 273 VAL A N 1
ATOM 2182 C CA . VAL A 1 273 ? -18.468 -6.168 54.729 1.00 37.22 273 VAL A CA 1
ATOM 2183 C C . VAL A 1 273 ? -17.928 -7.209 55.704 1.00 37.22 273 VAL A C 1
ATOM 2185 O O . VAL A 1 273 ? -18.335 -7.234 56.858 1.00 37.22 273 VAL A O 1
ATOM 2188 N N . THR A 1 274 ? -17.008 -8.059 55.246 1.00 42.38 274 THR A N 1
ATOM 2189 C CA . THR A 1 274 ? -16.454 -9.150 56.063 1.00 42.38 274 THR A CA 1
ATOM 2190 C C . THR A 1 274 ? -15.070 -8.834 56.629 1.00 42.38 274 THR A C 1
ATOM 2192 O O . THR A 1 274 ? -14.590 -9.556 57.494 1.00 42.38 274 THR A O 1
ATOM 2195 N N . GLY A 1 275 ? -14.408 -7.772 56.152 1.00 46.78 275 GLY A N 1
ATOM 2196 C CA . GLY A 1 275 ? -13.017 -7.450 56.494 1.00 46.78 275 GLY A CA 1
ATOM 2197 C C . GLY A 1 275 ? -11.989 -8.392 55.856 1.00 46.78 275 GLY A C 1
ATOM 2198 O O . GLY A 1 275 ? -10.790 -8.220 56.054 1.00 46.78 275 GLY A O 1
ATOM 2199 N N . GLU A 1 276 ? -12.427 -9.385 55.079 1.00 53.53 276 GLU A N 1
ATOM 2200 C CA . GLU A 1 276 ? -11.551 -10.402 54.499 1.00 53.53 276 GLU A CA 1
ATOM 2201 C C . GLU A 1 276 ? -10.777 -9.866 53.300 1.00 53.53 276 GLU A C 1
ATOM 2203 O O . GLU A 1 276 ? -11.314 -9.159 52.456 1.00 53.53 276 GLU A O 1
ATOM 2208 N N . LYS A 1 277 ? -9.515 -10.254 53.154 1.00 59.16 277 LYS A N 1
ATOM 2209 C CA . LYS A 1 277 ? -8.712 -9.885 51.986 1.00 59.16 277 LYS A CA 1
ATOM 2210 C C . LYS A 1 277 ? -9.380 -10.370 50.698 1.00 59.16 277 LYS A C 1
ATOM 2212 O O . LYS A 1 277 ? -9.703 -11.550 50.563 1.00 59.16 277 LYS A O 1
ATOM 2217 N N . PHE A 1 278 ? -9.548 -9.482 49.718 1.00 55.09 278 PHE A N 1
ATOM 2218 C CA . PHE A 1 278 ? -9.977 -9.926 48.399 1.00 55.09 278 PHE A CA 1
ATOM 2219 C C . PHE A 1 278 ? -8.885 -10.811 47.789 1.00 55.09 278 PHE A C 1
ATOM 2221 O O . PHE A 1 278 ? -7.706 -10.457 47.780 1.00 55.09 278 PHE A O 1
ATOM 2228 N N . VAL A 1 279 ? -9.288 -11.947 47.220 1.00 53.19 279 VAL A N 1
ATOM 2229 C CA . VAL A 1 279 ? -8.397 -12.883 46.521 1.00 53.19 279 VAL A CA 1
ATOM 2230 C C . VAL A 1 279 ? -8.804 -13.046 45.055 1.00 53.19 279 VAL A C 1
ATOM 2232 O O . VAL A 1 279 ? -9.933 -12.754 44.650 1.00 53.19 279 VAL A O 1
ATOM 2235 N N . GLY A 1 280 ? -7.861 -13.487 44.223 1.00 57.34 280 GLY A N 1
ATOM 2236 C CA . GLY A 1 280 ? -8.123 -13.830 42.825 1.00 57.34 280 GLY A CA 1
ATOM 2237 C C . GLY A 1 280 ? -8.621 -12.656 41.969 1.00 57.34 280 GLY A C 1
ATOM 2238 O O . GLY A 1 280 ? -8.006 -11.591 41.908 1.00 57.34 280 GLY A O 1
ATOM 2239 N N . LEU A 1 281 ? -9.716 -12.868 41.236 1.00 50.53 281 LEU A N 1
ATOM 2240 C CA . LEU A 1 281 ? -10.239 -11.910 40.254 1.00 50.53 281 LEU A CA 1
ATOM 2241 C C . LEU A 1 281 ? -10.868 -10.666 40.908 1.00 50.53 281 LEU A C 1
ATOM 2243 O O . LEU A 1 281 ? -10.788 -9.575 40.343 1.00 50.53 281 LEU A O 1
ATOM 2247 N N . ALA A 1 282 ? -11.450 -10.814 42.102 1.00 49.12 282 ALA A N 1
ATOM 2248 C CA . ALA A 1 282 ? -12.055 -9.714 42.854 1.00 49.12 282 ALA A CA 1
ATOM 2249 C C . ALA A 1 282 ? -10.999 -8.690 43.304 1.00 49.12 282 ALA A C 1
ATOM 2251 O O . ALA A 1 282 ? -11.187 -7.489 43.122 1.00 49.12 282 ALA A O 1
ATOM 2252 N N . ALA A 1 283 ? -9.837 -9.171 43.763 1.00 58.75 283 ALA A N 1
ATOM 2253 C CA . ALA A 1 283 ? -8.698 -8.327 44.129 1.00 58.75 283 ALA A CA 1
ATOM 2254 C C . ALA A 1 283 ? -8.189 -7.496 42.941 1.00 58.75 283 ALA A C 1
ATOM 2256 O O . ALA A 1 283 ? -7.939 -6.298 43.067 1.00 58.75 283 ALA A O 1
ATOM 2257 N N . LYS A 1 284 ? -8.094 -8.123 41.759 1.00 56.34 284 LYS A N 1
ATOM 2258 C CA . LYS A 1 284 ? -7.637 -7.469 40.523 1.00 56.34 284 LYS A CA 1
ATOM 2259 C C . LYS A 1 284 ? -8.585 -6.361 40.065 1.00 56.34 284 LYS A C 1
ATOM 2261 O O . LYS A 1 284 ? -8.116 -5.324 39.604 1.00 56.34 284 LYS A O 1
ATOM 2266 N N . LYS A 1 285 ? -9.899 -6.573 40.192 1.00 55.03 285 LYS A N 1
ATOM 2267 C CA . LYS A 1 285 ? -10.921 -5.572 39.847 1.00 55.03 285 LYS A CA 1
ATOM 2268 C C . LYS A 1 285 ? -10.888 -4.387 40.812 1.00 55.03 285 LYS A C 1
ATOM 2270 O O . LYS A 1 285 ? -10.827 -3.254 40.353 1.00 55.03 285 LYS A O 1
ATOM 2275 N N . ALA A 1 286 ? -10.835 -4.645 42.120 1.00 54.91 286 ALA A N 1
ATOM 2276 C CA . ALA A 1 286 ? -10.750 -3.596 43.137 1.00 54.91 286 ALA A CA 1
ATOM 2277 C C . ALA A 1 286 ? -9.497 -2.720 42.953 1.00 54.91 286 ALA A C 1
ATOM 2279 O O . ALA A 1 286 ? -9.602 -1.500 42.867 1.00 54.91 286 ALA A O 1
ATOM 2280 N N . GLN A 1 287 ? -8.325 -3.338 42.765 1.00 58.50 287 GLN A N 1
ATOM 2281 C CA . GLN A 1 287 ? -7.077 -2.609 42.500 1.00 58.50 287 GLN A CA 1
ATOM 2282 C C . GLN A 1 287 ? -7.117 -1.789 41.204 1.00 58.50 287 GLN A C 1
ATOM 2284 O O . GLN A 1 287 ? -6.539 -0.707 41.147 1.00 58.50 287 GLN A O 1
ATOM 2289 N N . HIS A 1 288 ? -7.783 -2.288 40.158 1.00 55.44 288 HIS A N 1
ATOM 2290 C CA . HIS A 1 288 ? -7.907 -1.566 38.892 1.00 55.44 288 HIS A CA 1
ATOM 2291 C C . HIS A 1 288 ? -8.717 -0.276 39.048 1.00 55.44 288 HIS A C 1
ATOM 2293 O O . HIS A 1 288 ? -8.296 0.769 38.557 1.00 55.44 288 HIS A O 1
ATOM 2299 N N . VAL A 1 289 ? -9.835 -0.334 39.777 1.00 54.19 289 VAL A N 1
ATOM 2300 C CA . VAL A 1 289 ? -10.667 0.848 40.012 1.00 54.19 289 VAL A CA 1
ATOM 2301 C C . VAL A 1 289 ? -9.962 1.846 40.937 1.00 54.19 289 VAL A C 1
ATOM 2303 O O . VAL A 1 289 ? -9.936 3.033 40.624 1.00 54.19 289 VAL A O 1
ATOM 2306 N N . MET A 1 290 ? -9.308 1.380 42.008 1.00 56.09 290 MET A N 1
ATOM 2307 C CA . MET A 1 290 ? -8.511 2.241 42.900 1.00 56.09 290 MET A CA 1
ATOM 2308 C C . MET A 1 290 ? -7.373 2.961 42.164 1.00 56.09 290 MET A C 1
ATOM 2310 O O . MET A 1 290 ? -7.130 4.145 42.386 1.00 56.09 290 MET A O 1
ATOM 2314 N N . GLY A 1 291 ? -6.687 2.254 41.258 1.00 54.25 291 GLY A N 1
ATOM 2315 C CA . GLY A 1 291 ? -5.602 2.824 40.461 1.00 54.25 291 GLY A CA 1
ATOM 2316 C C . GLY A 1 291 ? -6.067 3.873 39.446 1.00 54.25 291 GLY A C 1
ATOM 2317 O O . GLY A 1 291 ? -5.290 4.756 39.091 1.00 54.25 291 GLY A O 1
ATOM 2318 N N . MET A 1 292 ? -7.321 3.806 38.987 1.00 50.81 292 MET A N 1
ATOM 2319 C CA . MET A 1 292 ? -7.896 4.799 38.074 1.00 50.81 292 MET A CA 1
ATOM 2320 C C . MET A 1 292 ? -8.447 6.039 38.785 1.00 50.81 292 MET A C 1
ATOM 2322 O O . MET A 1 292 ? -8.412 7.122 38.203 1.00 50.81 292 MET A O 1
ATOM 2326 N N . SER A 1 293 ? -8.938 5.902 40.018 1.00 49.41 293 SER A N 1
ATOM 2327 C CA . SER A 1 293 ? -9.555 7.002 40.772 1.00 49.41 293 SER A CA 1
ATOM 2328 C C . SER A 1 293 ? -8.577 7.789 41.648 1.00 49.41 293 SER A C 1
ATOM 2330 O O . SER A 1 293 ? -8.946 8.833 42.177 1.00 49.41 293 SER A O 1
ATOM 2332 N N . ASN A 1 294 ? -7.333 7.317 41.825 1.00 51.09 294 ASN A N 1
ATOM 2333 C CA . ASN A 1 294 ? -6.405 7.855 42.833 1.00 51.09 294 ASN A CA 1
ATOM 2334 C C . ASN A 1 294 ? -7.029 7.861 44.254 1.00 51.09 294 ASN A C 1
ATOM 2336 O O . ASN A 1 294 ? -6.624 8.631 45.132 1.00 51.09 294 ASN A O 1
ATOM 2340 N N . SER A 1 295 ? -8.048 7.018 44.472 1.00 48.06 295 SER A N 1
ATOM 2341 C CA . SER A 1 295 ? -8.784 6.928 45.728 1.00 48.06 295 SER A CA 1
ATOM 2342 C C . SER A 1 295 ? -7.965 6.161 46.757 1.00 48.06 295 SER A C 1
ATOM 2344 O O . SER A 1 295 ? -7.430 5.086 46.481 1.00 48.06 295 SER A O 1
ATOM 2346 N N . HIS A 1 296 ? -7.900 6.718 47.963 1.00 48.03 296 HIS A N 1
ATOM 2347 C CA . HIS A 1 296 ? -7.243 6.101 49.112 1.00 48.03 296 HIS A CA 1
ATOM 2348 C C . HIS A 1 296 ? -8.205 5.209 49.915 1.00 48.03 296 HIS A C 1
ATOM 2350 O O . HIS A 1 296 ? -7.766 4.550 50.855 1.00 48.03 296 HIS A O 1
ATOM 2356 N N . ASP A 1 297 ? -9.495 5.162 49.549 1.00 49.94 297 ASP A N 1
ATOM 2357 C CA . ASP A 1 297 ? -10.491 4.326 50.219 1.00 49.94 297 ASP A CA 1
ATOM 2358 C C . ASP A 1 297 ? -11.077 3.265 49.260 1.00 49.94 297 ASP A C 1
ATOM 2360 O O . ASP A 1 297 ? -11.886 3.595 48.387 1.00 49.94 297 ASP A O 1
ATOM 2364 N N . PRO A 1 298 ? -10.695 1.979 49.400 1.00 49.06 298 PRO A N 1
ATOM 2365 C CA . PRO A 1 298 ? -11.196 0.882 48.565 1.00 49.06 298 PRO A CA 1
ATOM 2366 C C . PRO A 1 298 ? -12.690 0.577 48.755 1.00 49.06 298 PRO A C 1
ATOM 2368 O O . PRO A 1 298 ? -13.237 -0.247 48.021 1.00 49.06 298 PRO A O 1
ATOM 2371 N N . ARG A 1 299 ? -13.343 1.167 49.765 1.00 47.56 299 ARG A N 1
ATOM 2372 C CA . ARG A 1 299 ? -14.686 0.772 50.218 1.00 47.56 299 ARG A CA 1
ATOM 2373 C C . ARG A 1 299 ? -15.816 1.465 49.450 1.00 47.56 299 ARG A C 1
ATOM 2375 O O . ARG A 1 299 ? -16.913 0.911 49.385 1.00 47.56 299 ARG A O 1
ATOM 2382 N N . PHE A 1 300 ? -15.554 2.628 48.851 1.00 52.88 300 PHE A N 1
ATOM 2383 C CA . PHE A 1 300 ? -16.567 3.498 48.249 1.00 52.88 300 PHE A CA 1
ATOM 2384 C C . PHE A 1 300 ? -16.091 4.067 46.907 1.00 52.88 300 PHE A C 1
ATOM 2386 O O . PHE A 1 300 ? -15.063 4.737 46.838 1.00 52.88 300 PHE A O 1
ATOM 2393 N N . LEU A 1 301 ? -16.846 3.804 45.837 1.00 60.16 301 LEU A N 1
ATOM 2394 C CA . LEU A 1 301 ? -16.553 4.287 44.486 1.00 60.16 301 LEU A CA 1
ATOM 2395 C C . LEU A 1 301 ? -17.574 5.342 44.067 1.00 60.16 301 LEU A C 1
ATOM 2397 O O . LEU A 1 301 ? -18.779 5.113 44.190 1.00 60.16 301 LEU A O 1
ATOM 2401 N N . GLU A 1 302 ? -17.105 6.483 43.563 1.00 64.19 302 GLU A N 1
ATOM 2402 C CA . GLU A 1 302 ? -17.993 7.518 43.035 1.00 64.19 302 GLU A CA 1
ATOM 2403 C C . GLU A 1 302 ? -18.663 7.043 41.737 1.00 64.19 302 GLU A C 1
ATOM 2405 O O . GLU A 1 302 ? -18.035 6.416 40.877 1.00 64.19 302 GLU A O 1
ATOM 2410 N N . LEU A 1 303 ? -19.941 7.390 41.553 1.00 62.25 303 LEU A N 1
ATOM 2411 C CA . LEU A 1 303 ? -20.688 7.065 40.330 1.00 62.25 303 LEU A CA 1
ATOM 2412 C C . LEU A 1 303 ? -19.986 7.558 39.058 1.00 62.25 303 LEU A C 1
ATOM 2414 O O . LEU A 1 303 ? -19.957 6.861 38.045 1.00 62.25 303 LEU A O 1
ATOM 2418 N N . SER A 1 304 ? -19.394 8.751 39.117 1.00 60.94 304 SER A N 1
ATOM 2419 C CA . SER A 1 304 ? -18.611 9.341 38.030 1.00 60.94 304 SER A CA 1
ATOM 2420 C C . SER A 1 304 ? -17.442 8.459 37.602 1.00 60.94 304 SER A C 1
ATOM 2422 O O . SER A 1 304 ? -17.144 8.385 36.410 1.00 60.94 304 SER A O 1
ATOM 2424 N N . ASP A 1 305 ? -16.798 7.772 38.542 1.00 60.25 305 ASP A N 1
ATOM 2425 C CA . ASP A 1 305 ? -15.642 6.922 38.263 1.00 60.25 305 ASP A CA 1
ATOM 2426 C C . ASP A 1 305 ? -16.067 5.566 37.695 1.00 60.25 305 ASP A C 1
ATOM 2428 O O . ASP A 1 305 ? -15.454 5.072 36.748 1.00 60.25 305 ASP A O 1
ATOM 2432 N N . ILE A 1 306 ? -17.172 5.008 38.200 1.00 62.16 306 ILE A N 1
ATOM 2433 C CA . ILE A 1 306 ? -17.802 3.791 37.664 1.00 62.16 306 ILE A CA 1
ATOM 2434 C C . ILE A 1 306 ? -18.189 4.002 36.191 1.00 62.16 306 ILE A C 1
ATOM 2436 O O . ILE A 1 306 ? -17.858 3.179 35.334 1.00 62.16 306 ILE A O 1
ATOM 2440 N N . LEU A 1 307 ? -18.820 5.141 35.881 1.00 61.19 307 LEU A N 1
ATOM 2441 C CA . LEU A 1 307 ? -19.229 5.494 34.520 1.00 61.19 307 LEU A CA 1
ATOM 2442 C C . LEU A 1 307 ? -18.029 5.750 33.595 1.00 61.19 307 LEU A C 1
ATOM 2444 O O . LEU A 1 307 ? -18.016 5.252 32.469 1.00 61.19 307 LEU A O 1
ATOM 2448 N N . LYS A 1 308 ? -16.992 6.465 34.058 1.00 60.47 308 LYS A N 1
ATOM 2449 C CA . LYS A 1 308 ? -15.747 6.669 33.287 1.00 60.47 308 LYS A CA 1
ATOM 2450 C C . LYS A 1 308 ? -15.037 5.357 32.953 1.00 60.47 308 LYS A C 1
ATOM 2452 O O . LYS A 1 308 ? -14.415 5.257 31.900 1.00 60.47 308 LYS A O 1
ATOM 2457 N N . ALA A 1 309 ? -15.131 4.360 33.831 1.00 53.59 309 ALA A N 1
ATOM 2458 C CA . ALA A 1 309 ? -14.563 3.032 33.619 1.00 53.59 309 ALA A CA 1
ATOM 2459 C C . ALA A 1 309 ? -15.415 2.132 32.697 1.00 53.59 309 ALA A C 1
ATOM 2461 O O . ALA A 1 309 ? -15.030 0.993 32.433 1.00 53.59 309 ALA A O 1
ATOM 2462 N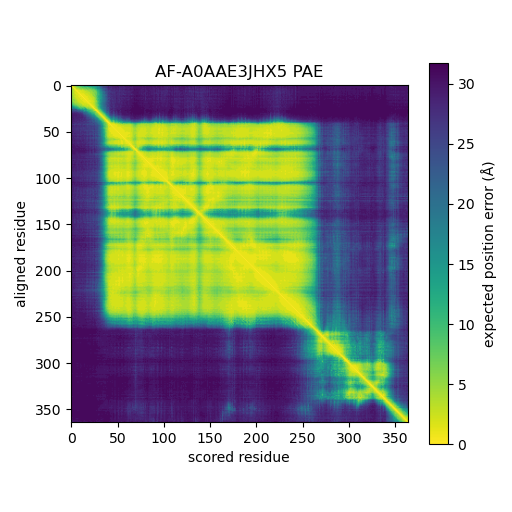 N . GLY A 1 310 ? -16.564 2.613 32.203 1.00 53.41 310 GLY A N 1
ATOM 2463 C CA . GLY A 1 310 ? -17.470 1.838 31.349 1.00 53.41 310 GLY A CA 1
ATOM 2464 C C . GLY A 1 310 ? -18.202 0.713 32.088 1.00 53.41 310 GLY A C 1
ATOM 2465 O O . GLY A 1 310 ? -18.638 -0.254 31.464 1.00 53.41 310 GLY A O 1
ATOM 2466 N N . LEU A 1 311 ? -18.310 0.818 33.413 1.00 61.59 311 LEU A N 1
ATOM 2467 C CA . LEU A 1 311 ? -18.995 -0.141 34.272 1.00 61.59 311 LEU A CA 1
ATOM 2468 C C . LEU A 1 311 ? -20.438 0.313 34.535 1.00 61.59 311 LEU A C 1
ATOM 2470 O O . LEU A 1 311 ? -20.785 1.483 34.362 1.00 61.59 311 LEU A O 1
ATOM 2474 N N . LYS A 1 312 ? -21.295 -0.620 34.946 1.00 65.12 312 LYS A N 1
ATOM 2475 C CA . LYS A 1 312 ? -22.702 -0.378 35.289 1.00 65.12 312 LYS A CA 1
ATOM 2476 C C . LYS A 1 312 ? -22.966 -0.778 36.736 1.00 65.12 312 LYS A C 1
ATOM 2478 O O . LYS A 1 312 ? -22.191 -1.518 37.323 1.00 65.12 312 LYS A O 1
ATOM 2483 N N . LEU A 1 313 ? -24.053 -0.297 37.322 1.00 63.22 313 LEU A N 1
ATOM 2484 C CA . LEU A 1 313 ? -24.537 -0.790 38.612 1.00 63.22 313 LEU A CA 1
ATOM 2485 C C . LEU A 1 313 ? -25.530 -1.934 38.392 1.00 63.22 313 LEU A C 1
ATOM 2487 O O . LEU A 1 313 ? -26.206 -1.975 37.365 1.00 63.22 313 LEU A O 1
ATOM 2491 N N . LYS A 1 314 ? -25.625 -2.842 39.362 1.00 70.25 314 LYS A N 1
ATOM 2492 C CA . LYS A 1 314 ? -26.665 -3.876 39.410 1.00 70.25 314 LYS A CA 1
ATOM 2493 C C . LYS A 1 314 ? -28.047 -3.237 39.499 1.00 70.25 314 LYS A C 1
ATOM 2495 O O . LYS A 1 314 ? -28.243 -2.317 40.288 1.00 70.25 314 LYS A O 1
ATOM 2500 N N . GLU A 1 315 ? -29.028 -3.790 38.789 1.00 56.34 315 GLU A N 1
ATOM 2501 C CA . GLU A 1 315 ? -30.421 -3.302 38.821 1.00 56.34 315 GLU A CA 1
ATOM 2502 C C . GLU A 1 315 ? -31.047 -3.313 40.229 1.00 56.34 315 GLU A C 1
ATOM 2504 O O . GLU A 1 315 ? -31.959 -2.541 40.518 1.00 56.34 315 GLU A O 1
ATOM 2509 N N . ALA A 1 316 ? -30.545 -4.160 41.134 1.00 56.62 316 ALA A N 1
ATOM 2510 C CA . ALA A 1 316 ? -31.027 -4.267 42.511 1.00 56.62 316 ALA A CA 1
ATOM 2511 C C . ALA A 1 316 ? -30.569 -3.121 43.440 1.00 56.62 316 ALA A C 1
ATOM 2513 O O . ALA A 1 316 ? -31.004 -3.057 44.590 1.00 56.62 316 ALA A O 1
ATOM 2514 N N . VAL A 1 317 ? -29.688 -2.230 42.980 1.00 59.66 317 VAL A N 1
ATOM 2515 C CA . VAL A 1 317 ? -29.052 -1.205 43.818 1.00 59.66 317 VAL A CA 1
ATOM 2516 C C . VAL A 1 317 ? -29.873 0.076 43.741 1.00 59.66 317 VAL A C 1
ATOM 2518 O O . VAL A 1 317 ? -29.839 0.783 42.737 1.00 59.66 317 VAL A O 1
ATOM 2521 N N . LYS A 1 318 ? -30.645 0.356 44.794 1.00 53.75 318 LYS A N 1
ATOM 2522 C CA . LYS A 1 318 ? -31.621 1.459 44.805 1.00 53.75 318 LYS A CA 1
ATOM 2523 C C . LYS A 1 318 ? -31.194 2.692 45.602 1.00 53.75 318 LYS A C 1
ATOM 2525 O O . LYS A 1 318 ? -31.766 3.752 45.379 1.00 53.75 318 LYS A O 1
ATOM 2530 N N . GLU A 1 319 ? -30.198 2.591 46.482 1.00 54.56 319 GLU A N 1
ATOM 2531 C CA . GLU A 1 319 ? -29.844 3.690 47.391 1.00 54.56 319 GLU A CA 1
ATOM 2532 C C . GLU A 1 319 ? -28.330 3.963 47.402 1.00 54.56 319 GLU A C 1
ATOM 2534 O O . GLU A 1 319 ? -27.552 3.084 47.783 1.00 54.56 319 GLU A O 1
ATOM 2539 N N . PRO A 1 320 ? -27.884 5.160 46.972 1.00 60.94 320 PRO A N 1
ATOM 2540 C CA . PRO A 1 320 ? -26.494 5.569 47.105 1.00 60.94 320 PRO A CA 1
ATOM 2541 C C . PRO A 1 320 ? -26.183 5.994 48.539 1.00 60.94 320 PRO A C 1
ATOM 2543 O O . PRO A 1 320 ? -27.016 6.589 49.223 1.00 60.94 320 PRO A O 1
ATOM 2546 N N . LEU A 1 321 ? -24.934 5.807 48.961 1.00 53.22 321 LEU A N 1
ATOM 2547 C CA . LEU A 1 321 ? -24.447 6.494 50.150 1.00 53.22 321 LEU A CA 1
ATOM 2548 C C . LEU A 1 321 ? -24.178 7.961 49.779 1.00 53.22 321 LEU A C 1
ATOM 2550 O O . LEU A 1 321 ? -23.329 8.239 48.926 1.00 53.22 321 LEU A O 1
ATOM 2554 N N . VAL A 1 322 ? -24.921 8.889 50.385 1.00 54.81 322 VAL A N 1
ATOM 2555 C CA . VAL A 1 322 ? -24.781 10.331 50.138 1.00 54.81 322 VAL A CA 1
ATOM 2556 C C . VAL A 1 322 ? -23.867 10.933 51.193 1.00 54.81 322 VAL A C 1
ATOM 2558 O O . VAL A 1 322 ? -24.205 10.953 52.374 1.00 54.81 322 VAL A O 1
ATOM 2561 N N . ILE A 1 323 ? -22.721 11.457 50.763 1.00 53.12 323 ILE A N 1
ATOM 2562 C CA . ILE A 1 323 ? -21.831 12.236 51.626 1.00 53.12 323 ILE A CA 1
ATOM 2563 C C . ILE A 1 323 ? -21.821 13.667 51.102 1.00 53.12 323 ILE A C 1
ATOM 2565 O O . ILE A 1 323 ? -21.494 13.907 49.938 1.00 53.12 323 ILE A O 1
ATOM 2569 N N . SER A 1 324 ? -22.194 14.619 51.954 1.00 45.16 324 SER A N 1
ATOM 2570 C CA . SER A 1 324 ? -22.056 16.044 51.661 1.00 45.16 324 SER A CA 1
ATOM 2571 C C . SER A 1 324 ? -20.733 16.541 52.226 1.00 45.16 324 SER A C 1
ATOM 2573 O O . SER A 1 324 ? -20.544 16.557 53.438 1.00 45.16 324 SER A O 1
ATOM 2575 N N . ASP A 1 325 ? -19.839 16.963 51.337 1.00 43.47 325 ASP A N 1
ATOM 2576 C CA . ASP A 1 325 ? -18.576 17.613 51.685 1.00 43.47 325 ASP A CA 1
ATOM 2577 C C . ASP A 1 325 ? -18.502 18.963 50.956 1.00 43.47 325 ASP A C 1
ATOM 2579 O O . ASP A 1 325 ? -18.752 19.047 49.750 1.00 43.47 325 ASP A O 1
ATOM 2583 N N . ASN A 1 326 ? -18.222 20.038 51.697 1.00 40.66 326 ASN A N 1
ATOM 2584 C CA . ASN A 1 326 ? -18.152 21.415 51.188 1.00 40.66 326 ASN A CA 1
ATOM 2585 C C . ASN A 1 326 ? -19.364 21.854 50.332 1.00 40.66 326 ASN A C 1
ATOM 2587 O O . ASN A 1 326 ? -19.212 22.508 49.299 1.00 40.66 326 ASN A O 1
ATOM 2591 N N . GLY A 1 327 ? -20.581 21.472 50.736 1.00 43.78 327 GLY A N 1
ATOM 2592 C CA . GLY A 1 327 ? -21.821 21.851 50.044 1.00 43.78 327 GLY A CA 1
ATOM 2593 C C . GLY A 1 327 ? -22.088 21.105 48.729 1.00 43.78 327 GLY A C 1
ATOM 2594 O O . GLY A 1 327 ? -23.033 21.448 48.022 1.00 43.78 327 GLY A O 1
ATOM 2595 N N . LYS A 1 328 ? -21.292 20.079 48.395 1.00 46.62 328 LYS A N 1
ATOM 2596 C CA . LYS A 1 328 ? -21.527 19.191 47.247 1.00 46.62 328 LYS A CA 1
ATOM 2597 C C . LYS A 1 328 ? -21.847 17.780 47.730 1.00 46.62 328 LYS A C 1
ATOM 2599 O O . LYS A 1 328 ? -21.046 17.161 48.426 1.00 46.62 328 LYS A O 1
ATOM 2604 N N . SER A 1 329 ? -23.003 17.264 47.326 1.00 49.75 329 SER A N 1
ATOM 2605 C CA . SER A 1 329 ? -23.380 15.872 47.569 1.00 49.75 329 SER A CA 1
ATOM 2606 C C . SER A 1 329 ? -22.666 14.955 46.579 1.00 49.75 329 SER A C 1
ATOM 2608 O O . SER A 1 329 ? -22.748 15.151 45.365 1.00 49.75 329 SER A O 1
ATOM 2610 N N . ARG A 1 330 ? -21.956 13.955 47.102 1.00 58.06 330 ARG A N 1
ATOM 2611 C CA . ARG A 1 330 ? -21.295 12.900 46.328 1.00 58.06 330 ARG A CA 1
ATOM 2612 C C . ARG A 1 330 ? -21.982 11.566 46.594 1.00 58.06 330 ARG A C 1
ATOM 2614 O O . ARG A 1 330 ? -22.358 11.279 47.731 1.00 58.06 330 ARG A O 1
ATOM 2621 N N . PHE A 1 331 ? -22.144 10.770 45.538 1.00 61.28 331 PHE A N 1
ATOM 2622 C CA . PHE A 1 331 ? -22.845 9.487 45.574 1.00 61.28 331 PHE A CA 1
ATOM 2623 C C . PHE A 1 331 ? -21.850 8.344 45.445 1.00 61.28 331 PHE A C 1
ATOM 2625 O O . PHE A 1 331 ? -21.182 8.211 44.413 1.00 61.28 331 PHE A O 1
ATOM 2632 N N . PHE A 1 332 ? -21.786 7.518 46.482 1.00 60.59 332 PHE A N 1
ATOM 2633 C CA . PHE A 1 332 ? -20.883 6.383 46.539 1.00 60.59 332 PHE A CA 1
ATOM 2634 C C . PHE A 1 332 ? -21.638 5.060 46.464 1.00 60.59 332 PHE A C 1
ATOM 2636 O O . PHE A 1 332 ? -22.703 4.896 47.063 1.00 60.59 332 PHE A O 1
ATOM 2643 N N . TYR A 1 333 ? -21.033 4.106 45.759 1.00 62.88 333 TYR A N 1
ATOM 2644 C CA . TYR A 1 333 ? -21.539 2.751 45.584 1.00 62.88 333 TYR A CA 1
ATOM 2645 C C . TYR A 1 333 ? -20.488 1.726 46.012 1.00 62.88 333 TYR A C 1
ATOM 2647 O O . TYR A 1 333 ? -19.278 1.963 45.913 1.00 62.88 333 TYR A O 1
ATOM 2655 N N . ASN A 1 334 ? -20.950 0.575 46.501 1.00 55.41 334 ASN A N 1
ATOM 2656 C CA . ASN A 1 334 ? -20.072 -0.516 46.901 1.00 55.41 334 ASN A CA 1
ATOM 2657 C C . ASN A 1 334 ? -19.530 -1.236 45.655 1.00 55.41 334 ASN A C 1
ATOM 2659 O O . ASN A 1 334 ? -20.251 -1.459 44.686 1.00 55.41 334 ASN A O 1
ATOM 2663 N N . ALA A 1 335 ? -18.275 -1.682 45.680 1.00 53.03 335 ALA A N 1
ATOM 2664 C CA . ALA A 1 335 ? -17.679 -2.408 44.557 1.00 53.03 335 ALA A CA 1
ATOM 2665 C C . ALA A 1 335 ? -18.431 -3.708 44.189 1.00 53.03 335 ALA A C 1
ATOM 2667 O O . ALA A 1 335 ? -18.413 -4.120 43.030 1.00 53.03 335 ALA A O 1
ATOM 2668 N N . LYS A 1 336 ? -19.121 -4.348 45.148 1.00 51.12 336 LYS A N 1
ATOM 2669 C CA . LYS A 1 336 ? -19.947 -5.555 44.911 1.00 51.12 336 LYS A CA 1
ATOM 2670 C C . LYS A 1 336 ? -21.228 -5.282 44.103 1.00 51.12 336 LYS A C 1
ATOM 2672 O O . LYS A 1 336 ? -21.835 -6.221 43.577 1.00 51.12 336 LYS A O 1
ATOM 2677 N N . ASP A 1 337 ? -21.610 -4.011 44.024 1.00 57.91 337 ASP A N 1
ATOM 2678 C CA . ASP A 1 337 ? -22.823 -3.499 43.388 1.00 57.91 337 ASP A CA 1
ATOM 2679 C C . ASP A 1 337 ? -22.563 -3.048 41.939 1.00 57.91 337 ASP A C 1
ATOM 2681 O O . ASP A 1 337 ? -23.481 -2.623 41.242 1.00 57.91 337 ASP A O 1
ATOM 2685 N N . VAL A 1 338 ? -21.316 -3.187 41.468 1.00 58.12 338 VAL A N 1
ATOM 2686 C CA . VAL A 1 338 ? -20.867 -2.849 40.115 1.00 58.12 338 VAL A CA 1
ATOM 2687 C C . VAL A 1 338 ? -20.839 -4.103 39.231 1.00 58.12 338 VAL A C 1
ATOM 2689 O O . VAL A 1 338 ? -20.205 -5.111 39.549 1.00 58.12 338 VAL A O 1
ATOM 2692 N N . GLU A 1 339 ? -21.518 -4.029 38.095 1.00 51.53 339 GLU A N 1
ATOM 2693 C CA . GLU A 1 339 ? -21.567 -5.015 37.023 1.00 51.53 339 GLU A CA 1
ATOM 2694 C C . GLU A 1 339 ? -20.932 -4.493 35.731 1.00 51.53 339 GLU A C 1
ATOM 2696 O O . GLU A 1 339 ? -20.701 -3.304 35.529 1.00 51.53 339 GLU A O 1
ATOM 2701 N N . GLY A 1 340 ? -20.629 -5.419 34.829 1.00 43.84 340 GLY A N 1
ATOM 2702 C CA . GLY A 1 340 ? -19.856 -5.139 33.629 1.00 43.84 340 GLY A CA 1
ATOM 2703 C C . GLY A 1 340 ? -18.430 -5.654 33.769 1.00 43.84 340 GLY A C 1
ATOM 2704 O O . GLY A 1 340 ? -17.713 -5.410 34.738 1.00 43.84 340 GLY A O 1
ATOM 2705 N N . VAL A 1 341 ? -18.022 -6.432 32.777 1.00 38.62 341 VAL A N 1
ATOM 2706 C CA . VAL A 1 341 ? -16.618 -6.719 32.514 1.00 38.62 341 VAL A CA 1
ATOM 2707 C C . VAL A 1 341 ? -16.281 -5.817 31.335 1.00 38.62 341 VAL A C 1
ATOM 2709 O O . VAL A 1 341 ? -16.898 -6.005 30.284 1.00 38.62 341 VAL A O 1
ATOM 2712 N N . PRO A 1 342 ? -15.366 -4.836 31.452 1.00 37.34 342 PRO A N 1
ATOM 2713 C CA . PRO A 1 342 ? -14.848 -4.217 30.248 1.00 37.34 342 PRO A CA 1
ATOM 2714 C C . PRO A 1 342 ? -14.227 -5.367 29.453 1.00 37.34 342 PRO A C 1
ATOM 2716 O O . PRO A 1 342 ? -13.442 -6.129 30.034 1.00 37.34 342 PRO A O 1
ATOM 2719 N N . PRO A 1 343 ? -14.606 -5.583 28.183 1.00 32.19 343 PRO A N 1
ATOM 2720 C CA . PRO A 1 343 ? -13.973 -6.609 27.382 1.00 32.19 343 PRO A CA 1
ATOM 2721 C C . PRO A 1 343 ? -12.480 -6.309 27.396 1.00 32.19 34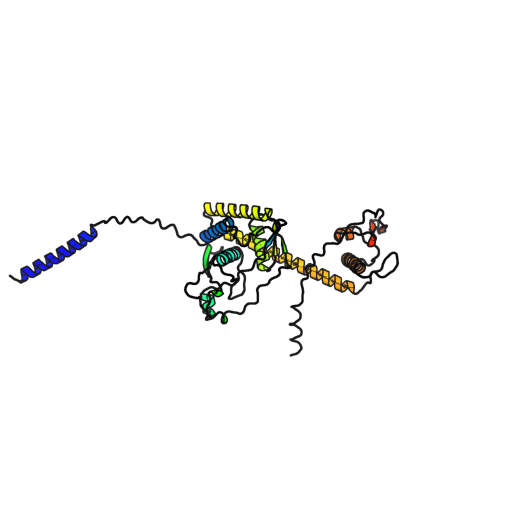3 PRO A C 1
ATOM 2723 O O . PRO A 1 343 ? -12.022 -5.318 26.826 1.00 32.19 343 PRO A O 1
ATOM 2726 N N . ILE A 1 344 ? -11.709 -7.148 28.085 1.00 34.88 344 ILE A N 1
ATOM 2727 C CA . ILE A 1 344 ? -10.265 -7.087 27.990 1.00 34.88 344 ILE A CA 1
ATOM 2728 C C . ILE A 1 344 ? -9.970 -7.643 26.599 1.00 34.88 344 ILE A C 1
ATOM 2730 O O . ILE A 1 344 ? -9.763 -8.841 26.429 1.00 34.88 344 ILE A O 1
ATOM 2734 N N . LYS A 1 345 ? -9.976 -6.780 25.576 1.00 31.56 345 LYS A N 1
ATOM 2735 C CA . LYS A 1 345 ? -9.203 -7.047 24.364 1.00 31.56 345 LYS A CA 1
ATOM 2736 C C . LYS A 1 345 ? -7.748 -7.034 24.824 1.00 31.56 345 LYS A C 1
ATOM 2738 O O . LYS A 1 345 ? -7.103 -5.988 24.893 1.00 31.56 345 LYS A O 1
ATOM 2743 N N . ILE A 1 346 ? -7.268 -8.198 25.255 1.00 28.73 346 ILE A N 1
ATOM 2744 C CA . ILE A 1 346 ? -5.876 -8.419 25.612 1.00 28.73 346 ILE A CA 1
ATOM 2745 C C . ILE A 1 346 ? -5.076 -8.235 24.317 1.00 28.73 346 ILE A C 1
ATOM 2747 O O . ILE A 1 346 ? -4.887 -9.178 23.562 1.00 28.73 346 ILE A O 1
ATOM 2751 N N . LYS A 1 347 ? -4.588 -7.019 24.049 1.00 33.47 347 LYS A N 1
ATOM 2752 C CA . LYS A 1 347 ? -3.369 -6.855 23.254 1.00 33.47 347 LYS A CA 1
ATOM 2753 C C . LYS A 1 347 ? -2.208 -7.220 24.173 1.00 33.47 347 LYS A C 1
ATOM 2755 O O . LYS A 1 347 ? -1.700 -6.384 24.936 1.00 33.47 347 LYS A O 1
ATOM 2760 N N . THR A 1 348 ? -1.826 -8.495 24.141 1.00 29.38 348 THR A N 1
ATOM 2761 C CA . THR A 1 348 ? -0.520 -8.939 24.629 1.00 29.38 348 THR A CA 1
ATOM 2762 C C . THR A 1 348 ? 0.508 -8.420 23.635 1.00 29.38 348 THR A C 1
ATOM 2764 O O . THR A 1 348 ? 0.888 -9.104 22.696 1.00 29.38 348 THR A O 1
ATOM 2767 N N . ILE A 1 349 ? 0.961 -7.181 23.817 1.00 32.62 349 ILE A N 1
ATOM 2768 C CA . ILE A 1 349 ? 2.249 -6.782 23.253 1.00 32.62 349 ILE A CA 1
ATOM 2769 C C . ILE A 1 349 ? 3.285 -7.456 24.148 1.00 32.62 349 ILE A C 1
ATOM 2771 O O . ILE A 1 349 ? 3.574 -6.995 25.252 1.00 32.62 349 ILE A O 1
ATOM 2775 N N . SER A 1 350 ? 3.746 -8.625 23.713 1.00 30.00 350 SER A N 1
ATOM 2776 C CA . SER A 1 350 ? 4.890 -9.305 24.306 1.00 30.00 350 SER A CA 1
ATOM 2777 C C . SER A 1 350 ? 6.129 -8.433 24.077 1.00 30.00 350 SER A C 1
ATOM 2779 O O . SER A 1 350 ? 6.615 -8.301 22.958 1.00 30.00 350 SER A O 1
ATOM 2781 N N . LEU A 1 351 ? 6.625 -7.825 25.154 1.00 34.22 351 LEU A N 1
ATOM 2782 C CA . LEU A 1 351 ? 7.826 -6.983 25.206 1.00 34.22 351 LEU A CA 1
ATOM 2783 C C . LEU A 1 351 ? 9.121 -7.805 25.393 1.00 34.22 351 LEU A C 1
ATOM 2785 O O . LEU A 1 351 ? 10.091 -7.327 25.976 1.00 34.22 351 LEU A O 1
ATOM 2789 N N . SER A 1 352 ? 9.178 -9.050 24.912 1.00 34.47 352 SER A N 1
ATOM 2790 C CA . SER A 1 352 ? 10.321 -9.943 25.160 1.00 34.47 352 SER A CA 1
ATOM 2791 C C . SER A 1 352 ? 11.450 -9.882 24.118 1.00 34.47 352 SER A C 1
ATOM 2793 O O . SER A 1 352 ? 12.158 -10.869 23.953 1.00 34.47 352 SER A O 1
ATOM 2795 N N . GLN A 1 353 ? 11.667 -8.759 23.421 1.00 35.53 353 GLN A N 1
ATOM 2796 C CA . GLN A 1 353 ? 12.808 -8.634 22.486 1.00 35.53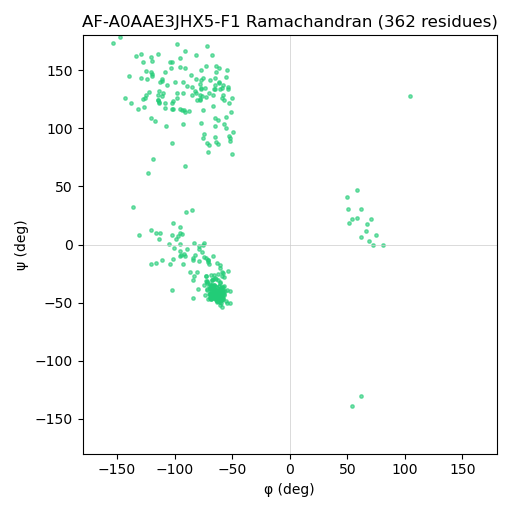 353 GLN A CA 1
ATOM 2797 C C . GLN A 1 353 ? 13.668 -7.367 22.626 1.00 35.53 353 GLN A C 1
ATOM 2799 O O . GLN A 1 353 ? 14.588 -7.179 21.836 1.00 35.53 353 GLN A O 1
ATOM 2804 N N . GLN A 1 354 ? 13.468 -6.531 23.652 1.00 34.38 354 GLN A N 1
ATOM 2805 C CA . GLN A 1 354 ? 14.330 -5.351 23.869 1.00 34.38 354 GLN A CA 1
ATOM 2806 C C . GLN A 1 354 ? 15.203 -5.384 25.130 1.00 34.38 354 GLN A C 1
ATOM 2808 O O . GLN A 1 354 ? 15.933 -4.430 25.369 1.00 34.38 354 GLN A O 1
ATOM 2813 N N . ARG A 1 355 ? 15.220 -6.483 25.899 1.00 32.34 355 ARG A N 1
ATOM 2814 C CA . ARG A 1 355 ? 16.107 -6.608 27.076 1.00 32.34 355 ARG A CA 1
ATOM 2815 C C . ARG A 1 355 ? 17.386 -7.425 26.872 1.00 32.34 355 ARG A C 1
ATOM 2817 O O . ARG A 1 355 ? 18.207 -7.446 27.771 1.00 32.34 355 ARG A O 1
ATOM 2824 N N . SER A 1 356 ? 17.632 -8.027 25.707 1.00 36.66 356 SER A N 1
ATOM 2825 C CA . SER A 1 356 ? 18.847 -8.841 25.497 1.00 36.66 356 SER A CA 1
ATOM 2826 C C . SER A 1 356 ? 20.022 -8.102 24.839 1.00 36.66 356 SER A C 1
ATOM 2828 O O . SER A 1 356 ? 20.931 -8.757 24.338 1.00 36.66 356 SER A O 1
ATOM 2830 N N . LYS A 1 357 ? 20.014 -6.762 24.784 1.00 37.50 357 LYS A N 1
ATOM 2831 C CA . LYS A 1 357 ? 21.149 -5.983 24.243 1.00 37.50 357 LYS A CA 1
ATOM 2832 C C . LYS A 1 357 ? 21.846 -5.067 25.245 1.00 37.50 357 LYS A C 1
ATOM 2834 O O . LYS A 1 357 ? 22.972 -4.685 24.982 1.00 37.50 357 LYS A O 1
ATOM 2839 N N . THR A 1 358 ? 21.242 -4.771 26.392 1.00 36.91 358 THR A N 1
ATOM 2840 C CA . THR A 1 358 ? 21.871 -3.928 27.424 1.00 36.91 358 THR A CA 1
ATOM 2841 C C . THR A 1 358 ? 22.646 -4.707 28.487 1.00 36.91 358 THR A C 1
ATOM 2843 O O . THR A 1 358 ? 23.502 -4.118 29.131 1.00 36.91 358 THR A O 1
ATOM 2846 N N . ASP A 1 359 ? 22.437 -6.022 28.616 1.00 33.88 359 ASP A N 1
ATOM 2847 C CA . ASP A 1 359 ? 23.167 -6.839 29.604 1.00 33.88 359 ASP A CA 1
ATOM 2848 C C . ASP A 1 359 ? 24.421 -7.526 29.022 1.00 33.88 359 ASP A C 1
ATOM 2850 O O . ASP A 1 359 ? 25.236 -8.054 29.771 1.00 33.88 359 ASP A O 1
ATOM 2854 N N . ALA A 1 360 ? 24.617 -7.487 27.697 1.00 39.22 360 ALA A N 1
ATOM 2855 C CA . ALA A 1 360 ? 25.793 -8.064 27.029 1.00 39.22 360 ALA A CA 1
ATOM 2856 C C . ALA A 1 360 ? 26.932 -7.052 26.772 1.00 39.22 360 ALA A C 1
ATOM 2858 O O . ALA A 1 360 ? 28.031 -7.465 26.421 1.00 39.22 360 ALA A O 1
ATOM 2859 N N . GLU A 1 361 ? 26.703 -5.750 26.977 1.00 38.19 361 GLU A N 1
ATOM 2860 C CA . GLU A 1 361 ? 27.729 -4.689 26.867 1.00 38.19 361 GLU A CA 1
ATOM 2861 C C . GLU A 1 361 ? 28.248 -4.208 28.239 1.00 38.19 361 GLU A C 1
ATOM 2863 O O . GLU A 1 361 ? 29.020 -3.259 28.320 1.00 38.19 361 GLU A O 1
ATOM 2868 N N . LEU A 1 362 ? 27.861 -4.883 29.328 1.00 39.66 362 LEU A N 1
ATOM 2869 C CA . LEU A 1 362 ? 28.381 -4.651 30.686 1.00 39.66 362 LEU A CA 1
ATOM 2870 C C . LEU A 1 362 ? 29.146 -5.860 31.259 1.00 39.66 362 LEU A C 1
ATOM 2872 O O . LEU A 1 362 ? 29.494 -5.865 32.438 1.00 39.66 362 LEU A O 1
ATOM 2876 N N . GLN A 1 363 ? 29.436 -6.872 30.432 1.00 40.94 363 GLN A N 1
ATOM 2877 C CA . GLN A 1 363 ? 30.275 -8.026 30.795 1.00 40.94 363 GLN A CA 1
ATOM 2878 C C . GLN A 1 363 ? 31.294 -8.428 29.710 1.00 40.94 363 GLN A C 1
ATOM 2880 O O . GLN A 1 363 ? 31.628 -9.607 29.599 1.00 40.94 363 GLN A O 1
ATOM 2885 N N . LEU A 1 364 ? 31.819 -7.472 28.935 1.00 36.38 364 LEU A N 1
ATOM 2886 C CA . LEU A 1 364 ? 32.991 -7.683 28.074 1.00 36.38 364 LEU A CA 1
ATOM 2887 C C . LEU A 1 364 ? 33.908 -6.461 28.066 1.00 36.38 364 LEU A C 1
ATOM 2889 O O . LEU A 1 364 ? 33.402 -5.361 27.752 1.00 36.38 364 LEU A O 1
#

Solvent-accessible surface area (backbone atoms only — not comparable to full-atom values): 20979 Å² total; per-residue (Å²): 123,68,71,62,54,53,55,51,53,51,53,48,54,53,49,50,52,51,51,49,55,50,49,67,74,65,57,81,72,78,67,79,70,70,73,68,74,69,69,77,79,75,49,69,47,45,55,50,50,54,49,51,55,49,26,58,76,68,65,63,33,86,92,55,70,72,63,45,100,82,45,42,23,72,43,74,43,75,54,40,17,32,46,74,76,62,49,59,56,59,43,44,51,27,53,52,49,50,45,54,33,54,75,67,74,47,90,60,48,27,33,36,36,62,68,62,33,45,77,46,78,21,41,70,45,87,88,57,77,66,49,79,44,70,48,77,40,80,90,77,70,45,74,49,78,45,58,28,30,45,52,85,42,38,44,61,60,85,53,47,61,87,65,79,79,78,68,74,32,66,85,44,73,40,80,46,82,49,39,51,53,37,57,38,49,2,48,48,50,28,13,19,74,51,15,10,22,30,36,34,40,50,69,34,51,54,49,20,52,52,50,40,50,51,55,51,48,53,30,53,78,70,67,42,38,63,52,59,55,57,44,14,52,52,10,39,53,43,14,53,50,54,48,48,52,54,54,48,54,52,50,53,52,48,53,51,50,50,53,45,58,64,54,64,75,75,68,85,53,56,35,80,86,78,68,45,71,45,59,75,70,59,26,56,51,53,50,52,53,35,64,73,66,76,51,92,54,89,60,56,42,48,55,70,56,42,50,74,66,67,38,41,69,42,90,86,70,85,77,66,50,74,48,75,57,95,92,42,79,42,50,30,44,49,73,89,48,54,37,74,76,70,81,76,78,75,75,78,79,78,77,88,81,77,70,82,66,71,68,65,72,76,74,118

Mean predicted aligned error: 17.78 Å

Sequence (364 aa):
MEQGNYLFNKALAERERYLEIQKDLKNPQQTEVKEAIEEPKKSYNQLHTERILASLKSSSAPFLGQPAKNASITLVPQAIRSAETGRAFRGMNQIIAQIMTQEAGGKDYELITYEQAKRHGAGIKKGSVGINLTTFDVATKHQNVYRYYPKSSVYNQEKLPKLPEQNKNPEIIVECNETTPDKYLGKYLAATSLGARFETTKDTMEAFQKNLEEDLKRSYDEKCYTRIFELGNKASVICQNTMSEIGQQARDGEKIRQKVSESRSRYEPYNPVTGEKFVGLAAKKAQHVMGMSNSHDPRFLELSDILKAGLKLKEAVKEPLVISDNGKSRFFYNAKDVEGVPPIKIKTISLSQQRSKTDAELQL

Secondary structure (DSSP, 8-state):
-HHHHHHHHHHHHHHHHHHHHHHHTT-----------------HHHHHHHHHHHHHHTT--TT--PPPTTSEEEE-----EETTT-PBP-HHHHHHHHHHHHHTT----EEEEHHHHHHTT-EEPTTPPPEEEEEE-TTT-PEEEEEEEEGGGEESGGGS--PPPPP--TTSEEE----SHHHHHHHHHHHHHHTPEEEEEHHHHHHHHHHHHHHHHHHHHTT-TTHHHHHHHHHHHHHHHHHHHHHHHHHHHHHHHHHHHHHTTT---B-TTT-PBP-HHHHHHHHHHHHHHT-S-TT-EEHHHHHHTT-EE-TT----EEEEETTEEEEEE-GGGEE------------TTSSSSSSSSS--